Protein AF-A0A7G2IVU1-F1 (afdb_monomer_lite)

InterPro domains:
  IPR003807 Domain of unknown function DUF202 [PF02656] (12-69)
  IPR013785 Aldolase-type TIM barrel [G3DSA:3.20.20.70] (121-227)
  IPR023867 Anaerobic sulphatase maturase, radical SAM [PTHR43273] (135-222)

Secondary structure (DSSP, 8-state):
--SSHHHHHHH-GGG-HHHHHHHHHHHHHHHHHHHHHHHHHHTTT--HHHHHHHHHHHHHHHHHHHHHHHHHH----TTTT--HHHHHHHHHHHHHHHHHHHHHHHHHHHHHHHHHHHHHHHTTT-S-S----EEEEE-HHHHH-HHHHHHHHHHTT-SEEEEEE---B-TTSSBPTTSPPHHHHHHHHHHHHHHHHHH-TTTSEEHHHHHHHHHHTTGGGSS--S--S---GGGGG-TTGGG-SS---S-B-TTS-BTTHHHHHHHHHHHHHHHHHHHHHHHTT--THHHHHHH-

Foldseek 3Di:
DDQFPVVVQVPDPVNPPVVVVVVVVVVVVVVVVVVVVVCVVCVVVDPPLNVVLVVLVVVLVVLVVVLVVVVVPDRDDPPVVPDPVNVVSVVVNVVSVVVSVVSVCVVVVVVVVVVVVVVLVCVVVPPPPDQPAAEAEDWQVCLVVLPVVLVVVVVDQHAHYEYDFDFDADPVRHTDNRGDALQSLLSSLQVNCVCCLQPPQNNHHYPVVVLQLCVVLVNPPPDPPPPPDDPDPVLVPDPCCNSPVRDDPFCQDPVRDGRNSNSVVSNCVSCVVLSNVLSVCVVVVHRSCVSNVVVD

Structure (mmCIF, N/CA/C/O backbone):
data_AF-A0A7G2IVU1-F1
#
_entry.id   AF-A0A7G2IVU1-F1
#
loop_
_atom_site.group_PDB
_atom_site.id
_atom_site.type_symbol
_atom_site.label_atom_id
_atom_site.label_alt_id
_atom_site.label_comp_id
_atom_site.label_asym_id
_atom_site.label_entity_id
_atom_site.label_seq_id
_atom_site.pdbx_PDB_ins_code
_atom_site.Cartn_x
_atom_site.Cartn_y
_atom_site.Cartn_z
_atom_site.occupancy
_atom_site.B_iso_or_equiv
_atom_site.auth_seq_id
_atom_site.auth_comp_id
_atom_site.auth_asym_id
_atom_site.auth_atom_id
_atom_site.pdbx_PDB_model_num
ATOM 1 N N . MET A 1 1 ? 49.936 11.928 -62.416 1.00 51.31 1 MET A N 1
ATOM 2 C CA . MET A 1 1 ? 49.435 12.039 -61.022 1.00 51.31 1 MET A CA 1
ATOM 3 C C . MET A 1 1 ? 50.074 10.905 -60.228 1.00 51.31 1 MET A C 1
ATOM 5 O O . MET A 1 1 ? 50.256 9.864 -60.835 1.00 51.31 1 MET A O 1
ATOM 9 N N . PRO A 1 2 ? 50.476 11.071 -58.956 1.00 47.25 2 PRO A N 1
ATOM 10 C CA . PRO A 1 2 ? 51.164 10.005 -58.222 1.00 47.25 2 PRO A CA 1
ATOM 11 C C . PRO A 1 2 ? 50.246 8.787 -58.047 1.00 47.25 2 PRO A C 1
ATOM 13 O O . PRO A 1 2 ? 49.109 8.963 -57.602 1.00 47.25 2 PRO A O 1
ATOM 16 N N . ASP A 1 3 ? 50.744 7.586 -58.351 1.00 59.88 3 ASP A N 1
ATOM 17 C CA . ASP A 1 3 ? 49.916 6.373 -58.461 1.00 59.88 3 ASP A CA 1
ATOM 18 C C . ASP A 1 3 ? 49.422 5.809 -57.118 1.00 59.88 3 ASP A C 1
ATOM 20 O O . ASP A 1 3 ? 48.379 5.164 -57.084 1.00 59.88 3 ASP A O 1
ATOM 24 N N . SER A 1 4 ? 50.077 6.112 -55.984 1.00 60.19 4 SER A N 1
ATOM 25 C CA . SER A 1 4 ? 49.615 5.639 -54.664 1.00 60.19 4 SER A CA 1
ATOM 26 C C . SER A 1 4 ? 48.972 6.737 -53.807 1.00 60.19 4 SER A C 1
ATOM 28 O O . SER A 1 4 ? 49.418 7.897 -53.746 1.00 60.19 4 SER A O 1
ATOM 30 N N . ARG A 1 5 ? 47.955 6.351 -53.025 1.00 58.84 5 ARG A N 1
ATOM 31 C CA . ARG A 1 5 ? 47.306 7.227 -52.026 1.00 58.84 5 ARG A CA 1
ATOM 32 C C . ARG A 1 5 ? 48.255 7.706 -50.923 1.00 58.84 5 ARG A C 1
ATOM 34 O O . ARG A 1 5 ? 47.977 8.727 -50.292 1.00 58.84 5 ARG A O 1
ATOM 41 N N . LYS A 1 6 ? 49.343 6.979 -50.648 1.00 61.72 6 LYS A N 1
ATOM 42 C CA . LYS A 1 6 ? 50.343 7.367 -49.641 1.00 61.72 6 LYS A CA 1
ATOM 43 C C . LYS A 1 6 ? 51.195 8.530 -50.151 1.00 61.72 6 LYS A C 1
ATOM 45 O O . LYS A 1 6 ? 51.338 9.523 -49.448 1.00 61.72 6 LYS A O 1
ATOM 50 N N . SER A 1 7 ? 51.647 8.461 -51.403 1.00 60.62 7 SER A N 1
ATOM 51 C CA . SER A 1 7 ? 52.395 9.541 -52.065 1.00 60.62 7 SER A CA 1
ATOM 52 C C . SER A 1 7 ? 51.587 10.837 -52.188 1.00 60.62 7 SER A C 1
ATOM 54 O O . SER A 1 7 ? 52.125 11.911 -51.945 1.00 60.62 7 SER A O 1
ATOM 56 N N . ARG A 1 8 ? 50.278 10.752 -52.468 1.00 65.81 8 ARG A N 1
ATOM 57 C CA . ARG A 1 8 ? 49.392 11.932 -52.499 1.00 65.81 8 ARG A CA 1
ATOM 58 C C . ARG A 1 8 ? 49.221 12.606 -51.131 1.00 65.81 8 ARG A C 1
ATOM 60 O O . ARG A 1 8 ? 49.105 13.820 -51.086 1.00 65.81 8 ARG A O 1
ATOM 67 N N . ARG A 1 9 ? 49.216 11.835 -50.034 1.00 61.16 9 ARG A N 1
ATOM 68 C CA . ARG A 1 9 ? 49.119 12.363 -48.657 1.00 61.16 9 ARG A CA 1
ATOM 69 C C . ARG A 1 9 ? 50.416 13.004 -48.159 1.00 61.16 9 ARG A C 1
ATOM 71 O O . ARG A 1 9 ? 50.351 13.900 -47.336 1.00 61.16 9 ARG A O 1
ATOM 78 N N . ILE A 1 10 ? 51.570 12.551 -48.647 1.00 61.38 10 ILE A N 1
ATOM 79 C CA . ILE A 1 10 ? 52.881 13.126 -48.295 1.00 61.38 10 ILE A CA 1
ATOM 80 C C . ILE A 1 10 ? 53.127 14.449 -49.042 1.00 61.38 10 ILE A C 1
ATOM 82 O O . ILE A 1 10 ? 53.801 15.329 -48.521 1.00 61.38 10 ILE A O 1
ATOM 86 N N . ALA A 1 11 ? 52.574 14.598 -50.250 1.00 62.50 11 ALA A N 1
ATOM 87 C CA . ALA A 1 11 ? 52.782 15.774 -51.096 1.00 62.50 11 ALA A CA 1
ATOM 88 C C . ALA A 1 11 ? 51.908 16.994 -50.733 1.00 62.50 11 ALA A C 1
ATOM 90 O O . ALA A 1 11 ? 52.234 18.101 -51.156 1.00 62.50 11 ALA A O 1
ATOM 91 N N . ASP A 1 12 ? 50.815 16.814 -49.983 1.00 63.00 12 ASP A N 1
ATOM 92 C CA . ASP A 1 12 ? 49.906 17.897 -49.586 1.00 63.00 12 ASP A CA 1
ATOM 93 C C . ASP A 1 12 ? 50.158 18.313 -48.118 1.00 63.00 12 ASP A C 1
ATOM 95 O O . ASP A 1 12 ? 49.801 17.567 -47.198 1.00 63.00 12 ASP A O 1
ATOM 99 N N . PRO A 1 13 ? 50.763 19.490 -47.863 1.00 59.00 13 PRO A N 1
ATOM 100 C CA . PRO A 1 13 ? 51.122 19.931 -46.515 1.00 59.00 13 PRO A CA 1
ATOM 101 C C . PRO A 1 13 ? 49.909 20.186 -45.604 1.00 59.00 13 PRO A C 1
ATOM 103 O O . PRO A 1 13 ? 50.080 20.245 -44.386 1.00 59.00 13 PRO A O 1
ATOM 106 N N . GLY A 1 14 ? 48.690 20.296 -46.152 1.00 60.59 14 GLY A N 1
ATOM 107 C CA . GLY A 1 14 ? 47.452 20.406 -45.372 1.00 60.59 14 GLY A CA 1
ATOM 108 C C . GLY A 1 14 ? 46.953 19.076 -44.790 1.00 60.59 14 GLY A C 1
ATOM 109 O O . GLY A 1 14 ? 46.113 19.070 -43.891 1.00 60.59 14 GLY A O 1
ATOM 110 N N . LEU A 1 15 ? 47.482 17.941 -45.260 1.00 56.72 15 LEU A N 1
ATOM 111 C CA . LEU A 1 15 ? 47.055 16.585 -44.900 1.00 56.72 15 LEU A CA 1
ATOM 112 C C . LEU A 1 15 ? 48.158 15.814 -44.156 1.00 56.72 15 LEU A C 1
ATOM 114 O O . LEU A 1 15 ? 48.368 14.635 -44.421 1.00 56.72 15 LEU A O 1
ATOM 118 N N . GLN A 1 16 ? 48.851 16.447 -43.201 1.00 58.81 16 GLN A N 1
ATOM 119 C CA . GLN A 1 16 ? 49.894 15.793 -42.391 1.00 58.81 16 GLN A CA 1
ATOM 120 C C . GLN A 1 16 ? 49.312 14.644 -41.536 1.00 58.81 16 GLN A C 1
ATOM 122 O O . GLN A 1 16 ? 48.647 14.892 -40.517 1.00 58.81 16 GLN A O 1
ATOM 127 N N . PRO A 1 17 ? 49.554 13.368 -41.897 1.00 57.47 17 PRO A N 1
ATOM 128 C CA . PRO A 1 17 ? 48.943 12.235 -41.215 1.00 57.47 17 PRO A CA 1
ATOM 129 C C . PRO A 1 17 ? 49.515 12.047 -39.803 1.00 57.47 17 PRO A C 1
ATOM 131 O O . PRO A 1 17 ? 48.768 11.658 -38.908 1.00 57.47 17 PRO A O 1
ATOM 134 N N . GLU A 1 18 ? 50.787 12.395 -39.565 1.00 60.22 18 GLU A N 1
ATOM 135 C CA . GLU A 1 18 ? 51.408 12.273 -38.240 1.00 60.22 18 GLU A CA 1
ATOM 136 C C . GLU A 1 18 ? 50.763 13.160 -37.161 1.00 60.22 18 GLU A C 1
ATOM 138 O O . GLU A 1 18 ? 50.589 12.712 -36.025 1.00 60.22 18 GLU A O 1
ATOM 143 N N . ARG A 1 19 ? 50.351 14.394 -37.494 1.00 63.56 19 ARG A N 1
ATOM 144 C CA . ARG A 1 19 ? 49.717 15.332 -36.543 1.00 63.56 19 ARG A CA 1
ATOM 145 C C . ARG A 1 19 ? 48.353 14.819 -36.085 1.00 63.56 19 ARG A C 1
ATOM 147 O O . ARG A 1 19 ? 48.027 14.869 -34.900 1.00 63.56 19 ARG A O 1
ATOM 154 N N . THR A 1 20 ? 47.566 14.303 -37.028 1.00 65.06 20 THR A N 1
ATOM 155 C CA . THR A 1 20 ? 46.228 13.770 -36.749 1.00 65.06 20 THR A CA 1
ATOM 156 C C . THR A 1 20 ? 46.313 12.442 -36.005 1.00 65.06 20 THR A C 1
ATOM 158 O O . THR A 1 20 ? 45.628 12.276 -34.999 1.00 65.06 20 THR A O 1
ATOM 161 N N . SER A 1 21 ? 47.201 11.523 -36.398 1.00 68.50 21 SER A N 1
ATOM 162 C CA . SER A 1 21 ? 47.354 10.243 -35.698 1.00 68.50 21 SER A CA 1
ATOM 163 C C . SER A 1 21 ? 47.843 10.408 -34.259 1.00 68.50 21 SER A C 1
ATOM 165 O O . SER A 1 21 ? 47.360 9.701 -33.380 1.00 68.50 21 SER A O 1
ATOM 167 N N . LEU A 1 22 ? 48.743 11.363 -33.988 1.00 71.69 22 LEU A N 1
ATOM 168 C CA . LEU A 1 22 ? 49.176 11.689 -32.622 1.00 71.69 22 LEU A CA 1
ATOM 169 C C . LEU A 1 22 ? 48.042 12.290 -31.780 1.00 71.69 22 LEU A C 1
ATOM 171 O O . LEU A 1 22 ? 47.891 11.934 -30.610 1.00 71.69 22 LEU A O 1
ATOM 175 N N . ALA A 1 23 ? 47.210 13.155 -32.365 1.00 73.31 23 ALA A N 1
ATOM 176 C CA . ALA A 1 23 ? 46.043 13.714 -31.683 1.00 73.31 23 ALA A CA 1
ATOM 177 C C . ALA A 1 23 ? 44.995 12.634 -31.345 1.00 73.31 23 ALA A C 1
ATOM 179 O O . ALA A 1 23 ? 44.472 12.598 -30.225 1.00 73.31 23 ALA A O 1
ATOM 180 N N . TRP A 1 24 ? 44.736 11.708 -32.273 1.00 73.94 24 TRP A N 1
ATOM 181 C CA . TRP A 1 24 ? 43.867 10.549 -32.046 1.00 73.94 24 TRP A CA 1
ATOM 182 C C . TRP A 1 24 ? 44.461 9.555 -31.041 1.00 73.94 24 TRP A C 1
ATOM 184 O O . TRP A 1 24 ? 43.740 8.993 -30.224 1.00 73.94 24 TRP A O 1
ATOM 194 N N . PHE A 1 25 ? 45.782 9.378 -31.026 1.00 77.50 25 PHE A N 1
ATOM 195 C CA . PHE A 1 25 ? 46.450 8.540 -30.032 1.00 77.50 25 PHE A CA 1
ATOM 196 C C . PHE A 1 25 ? 46.324 9.124 -28.617 1.00 77.50 25 PHE A C 1
ATOM 198 O O . PHE A 1 25 ? 46.021 8.403 -27.668 1.00 77.50 25 PHE A O 1
ATOM 205 N N . ARG A 1 26 ? 46.465 10.448 -28.471 1.00 80.75 26 ARG A N 1
ATOM 206 C CA . ARG A 1 26 ? 46.274 11.134 -27.184 1.00 80.75 26 ARG A CA 1
ATOM 207 C C . ARG A 1 26 ? 44.843 11.002 -26.664 1.00 80.75 26 ARG A C 1
ATOM 209 O O . ARG A 1 26 ? 44.647 10.755 -25.478 1.00 80.75 26 ARG A O 1
ATOM 216 N N . THR A 1 27 ? 43.847 11.160 -27.534 1.00 82.12 27 THR A N 1
ATOM 217 C CA . THR A 1 27 ? 42.436 10.989 -27.145 1.00 82.12 27 THR A CA 1
ATOM 218 C C . THR A 1 27 ? 42.130 9.539 -26.785 1.00 82.12 27 THR A C 1
ATOM 220 O O . THR A 1 27 ? 41.488 9.306 -25.766 1.00 82.12 27 THR A O 1
ATOM 223 N N . LEU A 1 28 ? 42.666 8.566 -27.529 1.00 81.94 28 LEU A N 1
ATOM 224 C CA . LEU A 1 28 ? 42.551 7.144 -27.199 1.00 81.94 28 LEU A CA 1
ATOM 225 C C . LEU A 1 28 ? 43.102 6.833 -25.799 1.00 81.94 28 LEU A C 1
ATOM 227 O O . LEU A 1 28 ? 42.429 6.164 -25.018 1.00 81.94 28 LEU A O 1
ATOM 231 N N . LEU A 1 29 ? 44.291 7.343 -25.461 1.00 84.31 29 LEU A N 1
ATOM 232 C CA . LEU A 1 29 ? 44.876 7.174 -24.126 1.00 84.31 29 LEU A CA 1
ATOM 233 C C . LEU A 1 29 ? 44.024 7.837 -23.036 1.00 84.31 29 LEU A C 1
ATOM 235 O O . LEU A 1 29 ? 43.822 7.243 -21.979 1.00 84.31 29 LEU A O 1
ATOM 239 N N . GLY A 1 30 ? 43.484 9.031 -23.302 1.00 82.56 30 GLY A N 1
ATOM 240 C CA . GLY A 1 30 ? 42.584 9.727 -22.380 1.00 82.56 30 GLY A CA 1
ATOM 241 C C . GLY A 1 30 ? 41.305 8.935 -22.097 1.00 82.56 30 GLY A C 1
ATOM 242 O O . GLY A 1 30 ? 40.968 8.696 -20.938 1.00 82.56 30 GLY A O 1
ATOM 243 N N . TYR A 1 31 ? 40.628 8.454 -23.142 1.00 80.69 31 TYR A N 1
ATOM 244 C CA . TYR A 1 31 ? 39.442 7.606 -22.993 1.00 80.69 31 TYR A CA 1
ATOM 245 C C . TYR A 1 31 ? 39.767 6.263 -22.329 1.00 80.69 31 TYR A C 1
ATOM 247 O O . TYR A 1 31 ? 38.991 5.795 -21.499 1.00 80.69 31 TYR A O 1
ATOM 255 N N . GLY A 1 32 ? 40.922 5.664 -22.634 1.00 82.75 32 GLY A N 1
ATOM 256 C CA . GLY A 1 32 ? 41.390 4.437 -21.988 1.00 82.75 32 GLY A CA 1
ATOM 257 C C . GLY A 1 32 ? 41.621 4.608 -20.483 1.00 82.75 32 GLY A C 1
ATOM 258 O O . GLY A 1 32 ? 41.199 3.761 -19.697 1.00 82.75 32 GLY A O 1
ATOM 259 N N . ALA A 1 33 ? 42.218 5.727 -20.066 1.00 83.88 33 ALA A N 1
ATOM 260 C CA . ALA A 1 33 ? 42.424 6.047 -18.654 1.00 83.88 33 ALA A CA 1
ATOM 261 C C . ALA A 1 33 ? 41.096 6.283 -17.913 1.00 83.88 33 ALA A C 1
ATOM 263 O O . ALA A 1 33 ? 40.903 5.754 -16.819 1.00 83.88 33 ALA A O 1
ATOM 264 N N . LEU A 1 34 ? 40.157 7.015 -18.526 1.00 78.56 34 LEU A N 1
ATOM 265 C CA . LEU A 1 34 ? 38.811 7.216 -17.976 1.00 78.56 34 LEU A CA 1
ATOM 266 C C . LEU A 1 34 ? 38.049 5.893 -17.839 1.00 78.56 34 LEU A C 1
ATOM 268 O O . LEU A 1 34 ? 37.425 5.649 -16.808 1.00 78.56 34 LEU A O 1
ATOM 272 N N . MET A 1 35 ? 38.150 5.013 -18.839 1.00 76.81 35 MET A N 1
ATOM 273 C CA . MET A 1 35 ? 37.558 3.675 -18.798 1.00 76.81 35 MET A CA 1
ATOM 274 C C . MET A 1 35 ? 38.151 2.839 -17.656 1.00 76.81 35 MET A C 1
ATOM 276 O O . MET A 1 35 ? 37.406 2.234 -16.892 1.00 76.81 35 MET A O 1
ATOM 280 N N . ALA A 1 36 ? 39.477 2.838 -17.483 1.00 79.69 36 ALA A N 1
ATOM 281 C CA . ALA A 1 36 ? 40.142 2.128 -16.388 1.00 79.69 36 ALA A CA 1
ATOM 282 C C . ALA A 1 36 ? 39.738 2.665 -15.002 1.00 79.69 36 ALA A C 1
ATOM 284 O O . ALA A 1 36 ? 39.559 1.889 -14.061 1.00 79.69 36 ALA A O 1
ATOM 285 N N . LEU A 1 37 ? 39.545 3.981 -14.875 1.00 79.00 37 LEU A N 1
ATOM 286 C CA . LEU A 1 37 ? 39.069 4.602 -13.640 1.00 79.00 37 LEU A CA 1
ATOM 287 C C . LEU A 1 37 ? 37.613 4.209 -13.336 1.00 79.00 37 LEU A C 1
ATOM 289 O O . LEU A 1 37 ? 37.299 3.833 -12.207 1.00 79.00 37 LEU A O 1
ATOM 293 N N . ALA A 1 38 ? 36.746 4.234 -14.353 1.00 71.69 38 ALA A N 1
ATOM 294 C CA . ALA A 1 38 ? 35.354 3.801 -14.248 1.00 71.69 38 ALA A CA 1
ATOM 295 C C . ALA A 1 38 ? 35.248 2.312 -13.877 1.00 71.69 38 ALA A C 1
ATOM 297 O O . ALA A 1 38 ? 34.435 1.942 -13.030 1.00 71.69 38 ALA A O 1
ATOM 298 N N . LEU A 1 39 ? 36.119 1.474 -14.453 1.00 72.38 39 LEU A N 1
ATOM 299 C CA . LEU A 1 39 ? 36.250 0.056 -14.119 1.00 72.38 39 LEU A CA 1
ATOM 300 C C . LEU A 1 39 ? 36.641 -0.146 -12.658 1.00 72.38 39 LEU A C 1
ATOM 302 O O . LEU A 1 39 ? 36.010 -0.935 -11.966 1.00 72.38 39 LEU A O 1
ATOM 306 N N . LYS A 1 40 ? 37.645 0.591 -12.173 1.00 78.81 40 LYS A N 1
ATOM 307 C CA . LYS A 1 40 ? 38.110 0.511 -10.783 1.00 78.81 40 LYS A CA 1
ATOM 308 C C . LYS A 1 40 ? 37.032 0.937 -9.782 1.00 78.81 40 LYS A C 1
ATOM 310 O O . LYS A 1 40 ? 36.912 0.317 -8.731 1.00 78.81 40 LYS A O 1
ATOM 315 N N . HIS A 1 41 ? 36.274 1.991 -10.084 1.00 71.44 41 HIS A N 1
ATOM 316 C CA . HIS A 1 41 ? 35.280 2.538 -9.157 1.00 71.44 41 HIS A CA 1
ATOM 317 C C . HIS A 1 41 ? 34.014 1.674 -9.072 1.00 71.44 41 HIS A C 1
ATOM 319 O O . HIS A 1 41 ? 33.483 1.463 -7.986 1.00 71.44 41 HIS A O 1
ATOM 325 N N . ASN A 1 42 ? 33.573 1.117 -10.202 1.00 64.31 42 ASN A N 1
ATOM 326 C CA . ASN A 1 42 ? 32.308 0.385 -10.284 1.00 64.31 42 ASN A CA 1
ATOM 327 C C . ASN A 1 42 ? 32.457 -1.143 -10.240 1.00 64.31 42 ASN A C 1
ATOM 329 O O . ASN A 1 42 ? 31.451 -1.843 -10.329 1.00 64.31 42 ASN A O 1
ATOM 333 N N . TRP A 1 43 ? 33.667 -1.690 -10.062 1.00 64.19 43 TRP A N 1
ATOM 334 C CA . TRP A 1 43 ? 33.898 -3.145 -10.063 1.00 64.19 43 TRP A CA 1
ATOM 335 C C . TRP A 1 43 ? 33.063 -3.899 -9.018 1.00 64.19 43 TRP A C 1
ATOM 337 O O . TRP A 1 43 ? 32.628 -5.020 -9.263 1.00 64.19 43 TRP A O 1
ATOM 347 N N . HIS A 1 44 ? 32.802 -3.277 -7.865 1.00 61.41 44 HIS A N 1
ATOM 348 C CA . HIS A 1 44 ? 32.033 -3.892 -6.779 1.00 61.41 44 HIS A CA 1
ATOM 349 C C . HIS A 1 44 ? 30.511 -3.882 -7.007 1.00 61.41 44 HIS A C 1
ATOM 351 O O . HIS A 1 44 ? 29.805 -4.664 -6.378 1.00 61.41 44 HIS A O 1
ATOM 357 N N . GLN A 1 45 ? 30.003 -3.036 -7.911 1.00 55.66 45 GLN A N 1
ATOM 358 C CA . GLN A 1 45 ? 28.577 -2.953 -8.270 1.00 55.66 45 GLN A CA 1
ATOM 359 C C . GLN A 1 45 ? 28.281 -3.522 -9.669 1.00 55.66 45 GLN A C 1
ATOM 361 O O . GLN A 1 45 ? 27.124 -3.707 -10.049 1.00 55.66 45 GLN A O 1
ATOM 366 N N . ALA A 1 46 ? 29.323 -3.814 -10.446 1.00 57.47 46 ALA A N 1
ATOM 367 C CA . ALA A 1 46 ? 29.222 -4.305 -11.807 1.00 57.47 46 ALA A CA 1
ATOM 368 C C . ALA A 1 46 ? 28.812 -5.786 -11.841 1.00 57.47 46 ALA A C 1
ATOM 370 O O . ALA A 1 46 ? 29.637 -6.692 -11.736 1.00 57.47 46 ALA A O 1
ATOM 371 N N . GLY A 1 47 ? 27.516 -6.042 -12.020 1.00 65.50 47 GLY A N 1
ATOM 372 C CA . GLY A 1 47 ? 27.005 -7.385 -12.300 1.00 65.50 47 GLY A CA 1
ATOM 373 C C . GLY A 1 47 ? 27.541 -7.977 -13.617 1.00 65.50 47 GLY A C 1
ATOM 374 O O . GLY A 1 47 ? 28.175 -7.298 -14.425 1.00 65.50 47 GLY A O 1
ATOM 375 N N . PHE A 1 48 ? 27.219 -9.249 -13.873 1.00 70.56 48 PHE A N 1
ATOM 376 C CA . PHE A 1 48 ? 27.645 -10.025 -15.055 1.00 70.56 48 PHE A CA 1
ATOM 377 C C . PHE A 1 48 ? 27.491 -9.288 -16.405 1.00 70.56 48 PHE A C 1
ATOM 379 O O . PHE A 1 48 ? 28.324 -9.424 -17.297 1.00 70.56 48 PHE A O 1
ATOM 386 N N . LEU A 1 49 ? 26.458 -8.454 -16.545 1.00 65.12 49 LEU A N 1
ATOM 387 C CA . LEU A 1 49 ? 26.152 -7.710 -17.774 1.00 65.12 49 LEU A CA 1
ATOM 388 C C . LEU A 1 49 ? 27.228 -6.686 -18.169 1.00 65.12 49 LEU A C 1
ATOM 390 O O . LEU A 1 49 ? 27.455 -6.451 -19.355 1.00 65.12 49 LEU A O 1
ATOM 394 N N . PHE A 1 50 ? 27.917 -6.098 -17.193 1.00 68.75 50 PHE A N 1
ATOM 395 C CA . PHE A 1 50 ? 28.980 -5.129 -17.449 1.00 68.75 50 PHE A CA 1
ATOM 396 C C . PHE A 1 50 ? 30.193 -5.788 -18.120 1.00 68.75 50 PHE A C 1
ATOM 398 O O . PHE A 1 50 ? 30.733 -5.275 -19.100 1.00 68.75 50 PHE A O 1
ATOM 405 N N . TRP A 1 51 ? 30.550 -6.985 -17.655 1.00 71.25 51 TRP A N 1
ATOM 406 C CA . TRP A 1 51 ? 31.612 -7.803 -18.235 1.00 71.25 51 TRP A CA 1
ATOM 407 C C . TRP A 1 51 ? 31.314 -8.224 -19.670 1.00 71.25 51 TRP A C 1
ATOM 409 O O . TRP A 1 51 ? 32.190 -8.144 -20.532 1.00 71.25 51 TRP A O 1
ATOM 419 N N . VAL A 1 52 ? 30.063 -8.596 -19.947 1.00 74.50 52 VAL A N 1
ATOM 420 C CA . VAL A 1 52 ? 29.614 -8.919 -21.307 1.00 74.50 52 VAL A CA 1
ATOM 421 C C . VAL A 1 52 ? 29.791 -7.715 -22.243 1.00 74.50 52 VAL A C 1
ATOM 423 O O . VAL A 1 52 ? 30.310 -7.877 -23.346 1.00 74.50 52 VAL A O 1
ATOM 426 N N . SER A 1 53 ? 29.448 -6.500 -21.801 1.00 70.31 53 SER A N 1
ATOM 427 C CA . SER A 1 53 ? 29.602 -5.275 -22.606 1.00 70.31 53 SER A CA 1
ATOM 428 C C . SER A 1 53 ? 31.064 -4.980 -22.979 1.00 70.31 53 SER A C 1
ATOM 430 O O . SER A 1 53 ? 31.365 -4.692 -24.139 1.00 70.31 53 SER A O 1
ATOM 432 N N . ILE A 1 54 ? 31.999 -5.140 -22.035 1.00 75.31 54 ILE A N 1
ATOM 433 C CA . ILE A 1 54 ? 33.439 -4.946 -22.289 1.00 75.31 54 ILE A CA 1
ATOM 434 C C . ILE A 1 54 ? 33.957 -5.934 -23.335 1.00 75.31 54 ILE A C 1
ATOM 436 O O . ILE A 1 54 ? 34.681 -5.542 -24.252 1.00 75.31 54 ILE A O 1
ATOM 440 N N . VAL A 1 55 ? 33.575 -7.209 -23.222 1.00 77.69 55 VAL A N 1
ATOM 441 C CA . VAL A 1 55 ? 33.992 -8.255 -24.168 1.00 77.69 55 VAL A CA 1
ATOM 442 C C . VAL A 1 55 ? 33.473 -7.956 -25.576 1.00 77.69 55 VAL A C 1
ATOM 444 O O . VAL A 1 55 ? 34.216 -8.093 -26.551 1.00 77.69 55 VAL A O 1
ATOM 447 N N . VAL A 1 56 ? 32.228 -7.487 -25.696 1.00 74.19 56 VAL A N 1
ATOM 448 C CA . VAL A 1 56 ? 31.640 -7.110 -26.990 1.00 74.19 56 VAL A CA 1
ATOM 449 C C . VAL A 1 56 ? 32.359 -5.901 -27.596 1.00 74.19 56 VAL A C 1
ATOM 451 O O . VAL A 1 56 ? 32.736 -5.946 -28.768 1.00 74.19 56 VAL A O 1
ATOM 454 N N . LEU A 1 57 ? 32.624 -4.851 -26.812 1.00 73.44 57 LEU A N 1
ATOM 455 C CA . LEU A 1 57 ? 33.365 -3.671 -27.277 1.00 73.44 57 LEU A CA 1
ATOM 456 C C . LEU A 1 57 ? 34.788 -4.022 -27.731 1.00 73.44 57 LEU A C 1
ATOM 458 O O . LEU A 1 57 ? 35.245 -3.526 -28.764 1.00 73.44 57 LEU A O 1
ATOM 462 N N . ALA A 1 58 ? 35.470 -4.917 -27.012 1.00 78.50 58 ALA A N 1
ATOM 463 C CA . ALA A 1 58 ? 36.785 -5.414 -27.401 1.00 78.50 58 ALA A CA 1
ATOM 464 C C . ALA A 1 58 ? 36.733 -6.177 -28.738 1.00 78.50 58 ALA A C 1
ATOM 466 O O . ALA A 1 58 ? 37.562 -5.929 -29.617 1.00 78.50 58 ALA A O 1
ATOM 467 N N . MET A 1 59 ? 35.732 -7.045 -28.938 1.00 77.50 59 MET A N 1
ATOM 468 C CA . MET A 1 59 ? 35.530 -7.743 -30.213 1.00 77.50 59 MET A CA 1
ATOM 469 C C . MET A 1 59 ? 35.298 -6.769 -31.375 1.00 77.50 59 MET A C 1
ATOM 471 O O . MET A 1 59 ? 35.959 -6.884 -32.408 1.00 77.50 59 MET A O 1
ATOM 475 N N . VAL A 1 60 ? 34.413 -5.782 -31.201 1.00 73.62 60 VAL A N 1
ATOM 476 C CA . VAL A 1 60 ? 34.139 -4.753 -32.220 1.00 73.62 60 VAL A CA 1
ATOM 477 C C . VAL A 1 60 ? 35.407 -3.960 -32.545 1.00 73.62 60 VAL A C 1
ATOM 479 O O . VAL A 1 60 ? 35.729 -3.769 -33.719 1.00 73.62 60 VAL A O 1
ATOM 482 N N . GLY A 1 61 ? 36.173 -3.559 -31.527 1.00 76.25 61 GLY A N 1
ATOM 483 C CA . GLY A 1 61 ? 37.445 -2.858 -31.702 1.00 76.25 61 GLY A CA 1
ATOM 484 C C . GLY A 1 61 ? 38.461 -3.661 -32.518 1.00 76.25 61 GLY A C 1
ATOM 485 O O . GLY A 1 61 ? 39.085 -3.117 -33.431 1.00 76.25 61 GLY A O 1
ATOM 486 N N . ILE A 1 62 ? 38.583 -4.968 -32.262 1.00 77.38 62 ILE A N 1
ATOM 487 C CA . ILE A 1 62 ? 39.470 -5.865 -33.019 1.00 77.38 62 ILE A CA 1
ATOM 488 C C . ILE A 1 62 ? 39.028 -5.968 -34.484 1.00 77.38 62 ILE A C 1
ATOM 490 O O . ILE A 1 62 ? 39.872 -5.906 -35.381 1.00 77.38 62 ILE A O 1
ATOM 494 N N . VAL A 1 63 ? 37.724 -6.098 -34.748 1.00 73.94 63 VAL A N 1
ATOM 495 C CA . VAL A 1 63 ? 37.185 -6.162 -36.117 1.00 73.94 63 VAL A CA 1
ATOM 496 C C . VAL A 1 63 ? 37.459 -4.858 -36.870 1.00 73.94 63 VAL A C 1
ATOM 498 O O . VAL A 1 63 ? 37.984 -4.891 -37.984 1.00 73.94 63 VAL A O 1
ATOM 501 N N . LEU A 1 64 ? 37.191 -3.705 -36.249 1.00 72.75 64 LEU A N 1
ATOM 502 C CA . LEU A 1 64 ? 37.462 -2.394 -36.845 1.00 72.75 64 LEU A CA 1
ATOM 503 C C . LEU A 1 64 ? 38.956 -2.165 -37.091 1.00 72.75 64 LEU A C 1
ATOM 505 O O . LEU A 1 64 ? 39.334 -1.631 -38.137 1.00 72.75 64 LEU A O 1
ATOM 509 N N . TRP A 1 65 ? 39.820 -2.600 -36.172 1.00 76.19 65 TRP A N 1
ATOM 510 C CA . TRP A 1 65 ? 41.268 -2.530 -36.349 1.00 76.19 65 TRP A CA 1
ATOM 511 C C . TRP A 1 65 ? 41.741 -3.405 -37.513 1.00 76.19 65 TRP A C 1
ATOM 513 O O . TRP A 1 65 ? 42.518 -2.937 -38.347 1.00 76.19 65 TRP A O 1
ATOM 523 N N . ARG A 1 66 ? 41.235 -4.643 -37.631 1.00 73.69 66 ARG A N 1
ATOM 524 C CA . ARG A 1 66 ? 41.545 -5.534 -38.764 1.00 73.69 66 ARG A CA 1
ATOM 525 C C . ARG A 1 66 ? 41.089 -4.941 -40.090 1.00 73.69 66 ARG A C 1
ATOM 527 O O . ARG A 1 66 ? 41.881 -4.922 -41.029 1.00 73.69 66 ARG A O 1
ATOM 534 N N . TYR A 1 67 ? 39.874 -4.399 -40.150 1.00 68.94 67 TYR A N 1
ATOM 535 C CA . TYR A 1 67 ? 39.358 -3.732 -41.344 1.00 68.94 67 TYR A CA 1
ATOM 536 C C . TYR A 1 67 ? 40.212 -2.516 -41.726 1.00 68.94 67 TYR A C 1
ATOM 538 O O . TYR A 1 67 ? 40.635 -2.381 -42.872 1.00 68.94 67 TYR A O 1
ATOM 546 N N . THR A 1 68 ? 40.543 -1.661 -40.755 1.00 67.44 68 THR A N 1
ATOM 547 C CA . THR A 1 68 ? 41.363 -0.461 -40.986 1.00 67.44 68 THR A CA 1
ATOM 548 C C . THR A 1 68 ? 42.776 -0.827 -41.438 1.00 67.44 68 THR A C 1
ATOM 550 O O . THR A 1 68 ? 43.303 -0.218 -42.369 1.00 67.44 68 THR A O 1
ATOM 553 N N . ARG A 1 69 ? 43.382 -1.853 -40.828 1.00 67.81 69 ARG A N 1
ATOM 554 C CA . ARG A 1 69 ? 44.696 -2.379 -41.214 1.00 67.81 69 ARG A CA 1
ATOM 555 C C . ARG A 1 69 ? 44.676 -2.973 -42.620 1.00 67.81 69 ARG A C 1
ATOM 557 O O . ARG A 1 69 ? 45.577 -2.674 -43.394 1.00 67.81 69 ARG A O 1
ATOM 564 N N . SER A 1 70 ? 43.648 -3.754 -42.953 1.00 66.12 70 SER A N 1
ATOM 565 C CA . SER A 1 70 ? 43.445 -4.313 -44.296 1.00 66.12 70 SER A CA 1
ATOM 566 C C . SER A 1 70 ? 43.321 -3.196 -45.338 1.00 66.12 70 SER A C 1
ATOM 568 O O . SER A 1 70 ? 44.033 -3.177 -46.338 1.00 66.12 70 SER A O 1
ATOM 570 N N . ARG A 1 71 ? 42.525 -2.163 -45.034 1.00 64.06 71 ARG A N 1
ATOM 571 C CA . ARG A 1 71 ? 42.329 -0.999 -45.906 1.00 64.06 71 ARG A CA 1
ATOM 572 C C . ARG A 1 71 ? 43.594 -0.160 -46.115 1.00 64.06 71 ARG A C 1
ATOM 574 O O . ARG A 1 71 ? 43.744 0.456 -47.163 1.00 64.06 71 ARG A O 1
ATOM 581 N N . ASN A 1 72 ? 44.490 -0.095 -45.130 1.00 58.16 72 ASN A N 1
ATOM 582 C CA . ASN A 1 72 ? 45.757 0.635 -45.260 1.00 58.16 72 ASN A CA 1
ATOM 583 C C . ASN A 1 72 ? 46.801 -0.117 -46.108 1.00 58.16 72 ASN A C 1
ATOM 585 O O . ASN A 1 72 ? 47.802 0.488 -46.485 1.00 58.16 72 ASN A O 1
ATOM 589 N N . LEU A 1 73 ? 46.581 -1.408 -46.388 1.00 60.75 73 LEU A N 1
ATOM 590 C CA . LEU A 1 73 ? 47.470 -2.266 -47.179 1.00 60.75 73 LEU A CA 1
ATOM 591 C C . LEU A 1 73 ? 46.994 -2.471 -48.633 1.00 60.75 73 LEU A C 1
ATOM 593 O O . LEU A 1 73 ? 47.774 -2.968 -49.438 1.00 60.75 73 LEU A O 1
ATOM 597 N N . MET A 1 74 ? 45.760 -2.084 -48.984 1.00 49.50 74 MET A N 1
ATOM 598 C CA . MET A 1 74 ? 45.202 -2.206 -50.342 1.00 49.50 74 MET A CA 1
ATOM 599 C C . MET A 1 74 ? 45.389 -0.918 -51.158 1.00 49.50 74 MET A C 1
ATOM 601 O O . MET A 1 74 ? 44.859 0.137 -50.797 1.00 49.50 74 MET A O 1
ATOM 605 N N . ASP A 1 75 ? 46.124 -1.015 -52.271 1.00 55.94 75 ASP A N 1
ATOM 606 C CA . ASP A 1 75 ? 46.196 0.033 -53.295 1.00 55.94 75 ASP A CA 1
ATOM 607 C C . ASP A 1 75 ? 45.018 -0.115 -54.268 1.00 55.94 75 ASP A C 1
ATOM 609 O O . ASP A 1 75 ? 44.621 -1.222 -54.637 1.00 55.94 75 ASP A O 1
ATOM 613 N N . VAL A 1 76 ? 44.402 1.009 -54.630 1.00 54.94 76 VAL A N 1
ATOM 614 C CA . VAL A 1 76 ? 43.053 1.025 -55.216 1.00 54.94 76 VAL A CA 1
ATOM 615 C C . VAL A 1 76 ? 43.121 0.745 -56.703 1.00 54.94 76 VAL A C 1
ATOM 617 O O . VAL A 1 76 ? 43.220 1.655 -57.521 1.00 54.94 76 VAL A O 1
ATOM 620 N N . THR A 1 77 ? 43.044 -0.535 -57.042 1.00 52.31 77 THR A N 1
ATOM 621 C CA . THR A 1 77 ? 42.749 -0.989 -58.398 1.00 52.31 77 THR A CA 1
ATOM 622 C C . THR A 1 77 ? 41.232 -1.047 -58.591 1.00 52.31 77 THR A C 1
ATOM 624 O O . THR A 1 77 ? 40.468 -1.347 -57.676 1.00 52.31 77 THR A O 1
ATOM 627 N N . HIS A 1 78 ? 40.775 -0.669 -59.784 1.00 48.94 78 HIS A N 1
ATOM 628 C CA . HIS A 1 78 ? 39.391 -0.293 -60.117 1.00 48.94 78 HIS A CA 1
ATOM 629 C C . HIS A 1 78 ? 38.333 -1.424 -60.008 1.00 48.94 78 HIS A C 1
ATOM 631 O O . HIS A 1 78 ? 37.185 -1.226 -60.401 1.00 48.94 78 HIS A O 1
ATOM 637 N N . SER A 1 79 ? 38.687 -2.594 -59.465 1.00 49.56 79 SER A N 1
ATOM 638 C CA . SER A 1 79 ? 37.840 -3.790 -59.304 1.00 49.56 79 SER A CA 1
ATOM 639 C C . SER A 1 79 ? 37.363 -4.045 -57.862 1.00 49.56 79 SER A C 1
ATOM 641 O O . SER A 1 79 ? 36.745 -5.070 -57.578 1.00 49.56 79 SER A O 1
ATOM 643 N N . ASP A 1 80 ? 37.607 -3.109 -56.943 1.00 52.56 80 ASP A N 1
ATOM 644 C CA . ASP A 1 80 ? 37.477 -3.299 -55.486 1.00 52.56 80 ASP A CA 1
ATOM 645 C C . ASP A 1 80 ? 36.034 -3.376 -54.935 1.00 52.56 80 ASP A C 1
ATOM 647 O O . ASP A 1 80 ? 35.803 -3.514 -53.732 1.00 52.56 80 ASP A O 1
ATOM 651 N N . PHE A 1 81 ? 35.027 -3.285 -55.807 1.00 52.44 81 PHE A N 1
ATOM 652 C CA . PHE A 1 81 ? 33.613 -3.367 -55.424 1.00 52.44 81 PHE A CA 1
ATOM 653 C C . PHE A 1 81 ? 33.059 -4.806 -55.421 1.00 52.44 81 PHE A C 1
ATOM 655 O O . PHE A 1 81 ? 31.926 -5.007 -54.992 1.00 52.44 81 PHE A O 1
ATOM 662 N N . SER A 1 82 ? 33.852 -5.804 -55.846 1.00 52.91 82 SER A N 1
ATOM 663 C CA . SER A 1 82 ? 33.432 -7.211 -56.008 1.00 52.91 82 SER A CA 1
ATOM 664 C C . SER A 1 82 ? 34.190 -8.220 -55.120 1.00 52.91 82 SER A C 1
ATOM 666 O O . SER A 1 82 ? 34.049 -9.432 -55.292 1.00 52.91 82 SER A O 1
ATOM 668 N N . GLU A 1 83 ? 34.999 -7.775 -54.158 1.00 62.22 83 GLU A N 1
ATOM 669 C CA . GLU A 1 83 ? 35.701 -8.688 -53.249 1.00 62.22 83 GLU A CA 1
ATOM 670 C C . GLU A 1 83 ? 34.775 -9.142 -52.104 1.00 62.22 83 GLU A C 1
ATOM 672 O O . GLU A 1 83 ? 34.461 -8.387 -51.179 1.00 62.22 83 GLU A O 1
ATOM 677 N N . SER A 1 84 ? 34.366 -10.417 -52.132 1.00 60.59 84 SER A N 1
ATOM 678 C CA . SER A 1 84 ? 33.537 -11.080 -51.104 1.00 60.59 84 SER A CA 1
ATOM 679 C C . SER A 1 84 ? 34.046 -10.863 -49.665 1.00 60.59 84 SER A C 1
ATOM 681 O O . SER A 1 84 ? 33.258 -10.805 -48.718 1.00 60.59 84 SER A O 1
ATOM 683 N N . ARG A 1 85 ? 35.358 -10.657 -49.485 1.00 63.06 85 ARG A N 1
ATOM 684 C CA . ARG A 1 85 ? 35.977 -10.381 -48.178 1.00 63.06 85 ARG A CA 1
ATOM 685 C C . ARG A 1 85 ? 35.562 -9.027 -47.602 1.00 63.06 85 ARG A C 1
ATOM 687 O O . ARG A 1 85 ? 35.215 -8.965 -46.428 1.00 63.06 85 ARG A O 1
ATOM 694 N N . ALA A 1 86 ? 35.522 -7.972 -48.414 1.00 65.69 86 ALA A N 1
ATOM 695 C CA . ALA A 1 86 ? 35.139 -6.637 -47.953 1.00 65.69 86 ALA A CA 1
ATOM 696 C C . ALA A 1 86 ? 33.646 -6.556 -47.592 1.00 65.69 86 ALA A C 1
ATOM 698 O O . ALA A 1 86 ? 33.265 -5.840 -46.664 1.00 65.69 86 ALA A O 1
ATOM 699 N N . VAL A 1 87 ? 32.795 -7.306 -48.301 1.00 67.75 87 VAL A N 1
ATOM 700 C CA . VAL A 1 87 ? 31.363 -7.433 -47.979 1.00 67.75 87 VAL A CA 1
ATOM 701 C C . VAL A 1 87 ? 31.171 -8.224 -46.684 1.00 67.75 87 VAL A C 1
ATOM 703 O O . VAL A 1 87 ? 30.410 -7.795 -45.816 1.00 67.75 87 VAL A O 1
ATOM 706 N N . ARG A 1 88 ? 31.915 -9.324 -46.505 1.00 70.81 88 ARG A N 1
ATOM 707 C CA . ARG A 1 88 ? 31.891 -10.132 -45.278 1.00 70.81 88 ARG A CA 1
ATOM 708 C C . ARG A 1 88 ? 32.317 -9.329 -44.050 1.00 70.81 88 ARG A C 1
ATOM 710 O O . ARG A 1 88 ? 31.660 -9.418 -43.018 1.00 70.81 88 ARG A O 1
ATOM 717 N N . ASP A 1 89 ? 33.353 -8.504 -44.163 1.00 67.44 89 ASP A N 1
ATOM 718 C CA . ASP A 1 89 ? 33.818 -7.679 -43.044 1.00 67.44 89 ASP A CA 1
ATOM 719 C C . ASP A 1 89 ? 32.774 -6.622 -42.644 1.00 67.44 89 ASP A C 1
ATOM 721 O O . ASP A 1 89 ? 32.491 -6.444 -41.459 1.00 67.44 89 ASP A O 1
ATOM 725 N N . LYS A 1 90 ? 32.122 -5.974 -43.619 1.00 71.19 90 LYS A N 1
ATOM 726 C CA . LYS A 1 90 ? 31.017 -5.029 -43.361 1.00 71.19 90 LYS A CA 1
ATOM 727 C C . LYS A 1 90 ? 29.809 -5.716 -42.719 1.00 71.19 90 LYS A C 1
ATOM 729 O O . LYS A 1 90 ? 29.213 -5.160 -41.797 1.00 71.19 90 LYS A O 1
ATOM 734 N N . PHE A 1 91 ? 29.478 -6.927 -43.167 1.00 75.44 91 PHE A N 1
ATOM 735 C CA . PHE A 1 91 ? 28.401 -7.731 -42.590 1.00 75.44 91 PHE A CA 1
ATOM 736 C C . PHE A 1 91 ? 28.693 -8.111 -41.131 1.00 75.44 91 PHE A C 1
ATOM 738 O O . PHE A 1 91 ? 27.831 -7.940 -40.274 1.00 75.44 91 PHE A O 1
ATOM 745 N N . MET A 1 92 ? 29.924 -8.530 -40.816 1.00 73.25 92 MET A N 1
ATOM 746 C CA . MET A 1 92 ? 30.329 -8.860 -39.443 1.00 73.25 92 MET A CA 1
ATOM 747 C C . MET A 1 92 ? 30.290 -7.645 -38.508 1.00 73.25 92 MET A C 1
ATOM 749 O O . MET A 1 92 ? 29.886 -7.778 -37.355 1.00 73.25 92 MET A O 1
ATOM 753 N N . ILE A 1 93 ? 30.654 -6.454 -38.999 1.00 73.94 93 ILE A N 1
ATOM 754 C CA . ILE A 1 93 ? 30.513 -5.206 -38.233 1.00 73.94 93 ILE A CA 1
ATOM 755 C C . ILE A 1 93 ? 29.034 -4.923 -37.953 1.00 73.94 93 ILE A C 1
ATOM 757 O O . ILE A 1 93 ? 28.668 -4.661 -36.809 1.00 73.94 93 ILE A O 1
ATOM 761 N N . SER A 1 94 ? 28.175 -5.014 -38.972 1.00 76.62 94 SER A N 1
ATOM 762 C CA . SER A 1 94 ? 26.733 -4.791 -38.817 1.00 76.62 94 SER A CA 1
ATOM 763 C C . SER A 1 94 ? 26.099 -5.780 -37.833 1.00 76.62 94 SER A C 1
ATOM 765 O O . SER A 1 94 ? 25.327 -5.366 -36.970 1.00 76.62 94 SER A O 1
ATOM 767 N N . LEU A 1 95 ? 26.483 -7.058 -37.893 1.00 79.00 95 LEU A N 1
ATOM 768 C CA . LEU A 1 95 ? 26.001 -8.099 -36.986 1.00 79.00 95 LEU A CA 1
ATOM 769 C C . LEU A 1 95 ? 26.450 -7.860 -35.535 1.00 79.00 95 LEU A C 1
ATOM 771 O O . LEU A 1 95 ? 25.667 -8.049 -34.602 1.00 79.00 95 LEU A O 1
ATOM 775 N N . ALA A 1 96 ? 27.692 -7.411 -35.334 1.00 76.44 96 ALA A N 1
ATOM 776 C CA . ALA A 1 96 ? 28.211 -7.088 -34.007 1.00 76.44 96 ALA A CA 1
ATOM 777 C C . ALA A 1 96 ? 27.509 -5.861 -33.398 1.00 76.44 96 ALA A C 1
ATOM 779 O O . ALA A 1 96 ? 27.142 -5.881 -32.223 1.00 76.44 96 ALA A O 1
ATOM 780 N N . VAL A 1 97 ? 27.255 -4.825 -34.206 1.00 80.19 97 VAL A N 1
ATOM 781 C CA . VAL A 1 97 ? 26.488 -3.640 -33.789 1.00 80.19 97 VAL A CA 1
ATOM 782 C C . VAL A 1 97 ? 25.041 -4.014 -33.456 1.00 80.19 97 VAL A C 1
ATOM 784 O O . VAL A 1 97 ? 24.531 -3.586 -32.423 1.00 80.19 97 VAL A O 1
ATOM 787 N N . LEU A 1 98 ? 24.396 -4.858 -34.269 1.00 80.81 98 LEU A N 1
ATOM 788 C CA . LEU A 1 98 ? 23.039 -5.347 -34.009 1.00 80.81 98 LEU A CA 1
ATOM 789 C C . LEU A 1 98 ? 22.964 -6.135 -32.693 1.00 80.81 98 LEU A C 1
ATOM 791 O O . LEU A 1 98 ? 22.072 -5.905 -31.882 1.00 80.81 98 LEU A O 1
ATOM 795 N N . SER A 1 99 ? 23.931 -7.020 -32.447 1.00 74.88 99 SER A N 1
ATOM 796 C CA . SER A 1 99 ? 23.997 -7.817 -31.214 1.00 74.88 99 SER A CA 1
ATOM 797 C C . SER A 1 99 ? 24.188 -6.940 -29.971 1.00 74.88 99 SER A C 1
ATOM 799 O O . SER A 1 99 ? 23.556 -7.178 -28.942 1.00 74.88 99 SER A O 1
ATOM 801 N N . LEU A 1 100 ? 25.012 -5.890 -30.071 1.00 74.88 100 LEU A N 1
ATOM 802 C CA . LEU A 1 100 ? 25.193 -4.904 -29.003 1.00 74.88 100 LEU A CA 1
ATOM 803 C C . LEU A 1 100 ? 23.912 -4.094 -28.752 1.00 74.88 100 LEU A C 1
ATOM 805 O O . LEU A 1 100 ? 23.536 -3.893 -27.598 1.00 74.88 100 LEU A O 1
ATOM 809 N N . ALA A 1 101 ? 23.222 -3.670 -29.814 1.00 80.44 101 ALA A N 1
ATOM 810 C CA . ALA A 1 101 ? 21.957 -2.947 -29.712 1.00 80.44 101 ALA A CA 1
ATOM 811 C C . ALA A 1 101 ? 20.861 -3.799 -29.051 1.00 80.44 101 ALA A C 1
ATOM 813 O O . ALA A 1 101 ? 20.123 -3.294 -28.209 1.00 80.44 101 ALA A O 1
ATOM 814 N N . ILE A 1 102 ? 20.792 -5.097 -29.369 1.00 77.81 102 ILE A N 1
ATOM 815 C CA . ILE A 1 102 ? 19.854 -6.037 -28.738 1.00 77.81 102 ILE A CA 1
ATOM 816 C C . ILE A 1 102 ? 20.187 -6.228 -27.256 1.00 77.81 102 ILE A C 1
ATOM 818 O O . ILE A 1 102 ? 19.284 -6.175 -26.426 1.00 77.81 102 ILE A O 1
ATOM 822 N N . LEU A 1 103 ? 21.464 -6.406 -26.899 1.00 72.44 103 LEU A N 1
ATOM 823 C CA . LEU A 1 103 ? 21.882 -6.499 -25.496 1.00 72.44 103 LEU A CA 1
ATOM 824 C C . LEU A 1 103 ? 21.494 -5.242 -24.715 1.00 72.44 103 LEU A C 1
ATOM 826 O O . LEU A 1 103 ? 20.870 -5.358 -23.665 1.00 72.44 103 LEU A O 1
ATOM 830 N N . PHE A 1 104 ? 21.789 -4.058 -25.258 1.00 76.56 104 PHE A N 1
ATOM 831 C CA . PHE A 1 104 ? 21.401 -2.779 -24.666 1.00 76.56 104 PHE A CA 1
ATOM 832 C C . PHE A 1 104 ? 19.879 -2.664 -24.514 1.00 76.56 104 PHE A C 1
ATOM 834 O O . PHE A 1 104 ? 19.387 -2.308 -23.444 1.00 76.56 104 PHE A O 1
ATOM 841 N N . ALA A 1 105 ? 19.118 -3.019 -25.552 1.00 75.44 105 ALA A N 1
ATOM 842 C CA . ALA A 1 105 ? 17.664 -3.006 -25.504 1.00 75.44 105 ALA A CA 1
ATOM 843 C C . ALA A 1 105 ? 17.143 -3.941 -24.409 1.00 75.44 105 ALA A C 1
ATOM 845 O O . ALA A 1 105 ? 16.360 -3.510 -23.580 1.00 75.44 105 ALA A O 1
ATOM 846 N N . VAL A 1 106 ? 17.619 -5.183 -24.321 1.00 74.75 106 VAL A N 1
ATOM 847 C CA . VAL A 1 106 ? 17.170 -6.136 -23.294 1.00 74.75 106 VAL A CA 1
ATOM 848 C C . VAL A 1 106 ? 17.530 -5.659 -21.883 1.00 74.75 106 VAL A C 1
ATOM 850 O O . VAL A 1 106 ? 16.704 -5.768 -20.973 1.00 74.75 106 VAL A O 1
ATOM 853 N N . THR A 1 107 ? 18.723 -5.095 -21.671 1.00 67.81 107 THR A N 1
ATOM 854 C CA . THR A 1 107 ? 19.129 -4.605 -20.345 1.00 67.81 107 THR A CA 1
ATOM 855 C C . THR A 1 107 ? 18.354 -3.363 -19.926 1.00 67.81 107 THR A C 1
ATOM 857 O O . THR A 1 107 ? 17.885 -3.298 -18.789 1.00 67.81 107 THR A O 1
ATOM 860 N N . HIS A 1 108 ? 18.167 -2.405 -20.835 1.00 72.50 108 HIS A N 1
ATOM 861 C CA . HIS A 1 108 ? 17.430 -1.181 -20.538 1.00 72.50 108 HIS A CA 1
ATOM 862 C C . HIS A 1 108 ? 15.926 -1.404 -20.505 1.00 72.50 108 HIS A C 1
ATOM 864 O O . HIS A 1 108 ? 15.281 -0.828 -19.648 1.00 72.50 108 HIS A O 1
ATOM 870 N N . VAL A 1 109 ? 15.362 -2.286 -21.332 1.00 70.06 109 VAL A N 1
ATOM 871 C CA . VAL A 1 109 ? 13.947 -2.680 -21.256 1.00 70.06 109 VAL A CA 1
ATOM 872 C C . VAL A 1 109 ? 13.676 -3.416 -19.953 1.00 70.06 109 VAL A C 1
ATOM 874 O O . VAL A 1 109 ? 12.667 -3.143 -19.322 1.00 70.06 109 VAL A O 1
ATOM 877 N N . ARG A 1 110 ? 14.581 -4.276 -19.468 1.00 63.59 110 ARG A N 1
ATOM 878 C CA . ARG A 1 110 ? 14.429 -4.877 -18.134 1.00 63.59 110 ARG A CA 1
ATOM 879 C C . ARG A 1 110 ? 14.454 -3.819 -17.030 1.00 63.59 110 ARG A C 1
ATOM 881 O O . ARG A 1 110 ? 13.623 -3.880 -16.130 1.00 63.59 110 ARG A O 1
ATOM 888 N N . GLN A 1 111 ? 15.368 -2.850 -17.098 1.00 62.75 111 GLN A N 1
ATOM 889 C CA . GLN A 1 111 ? 15.382 -1.722 -16.161 1.00 62.75 111 GLN A CA 1
ATOM 890 C C . GLN A 1 111 ? 14.133 -0.852 -16.294 1.00 62.75 111 GLN A C 1
ATOM 892 O O . GLN A 1 111 ? 13.611 -0.424 -15.279 1.00 62.75 111 GLN A O 1
ATOM 897 N N . LEU A 1 112 ? 13.616 -0.650 -17.506 1.00 64.94 112 LEU A N 1
ATOM 898 C CA . LEU A 1 112 ? 12.398 0.103 -17.782 1.00 64.94 112 LEU A CA 1
ATOM 899 C C . LEU A 1 112 ? 11.163 -0.644 -17.274 1.00 64.94 112 LEU A C 1
ATOM 901 O O . LEU A 1 112 ? 10.276 -0.015 -16.733 1.00 64.94 112 LEU A O 1
ATOM 905 N N . ILE A 1 113 ? 11.114 -1.973 -17.372 1.00 64.69 113 ILE A N 1
ATOM 906 C CA . ILE A 1 113 ? 10.047 -2.812 -16.808 1.00 64.69 113 ILE A CA 1
ATOM 907 C C . ILE A 1 113 ? 10.101 -2.788 -15.280 1.00 64.69 113 ILE A C 1
ATOM 909 O O . ILE A 1 113 ? 9.063 -2.668 -14.644 1.00 64.69 113 ILE A O 1
ATOM 913 N N . VAL A 1 114 ? 11.291 -2.860 -14.676 1.00 61.09 114 VAL A N 1
ATOM 914 C CA . VAL A 1 114 ? 11.449 -2.699 -13.220 1.00 61.09 114 VAL A CA 1
ATOM 915 C C . VAL A 1 114 ? 11.099 -1.274 -12.791 1.00 61.09 114 VAL A C 1
ATOM 917 O O . VAL A 1 114 ? 10.454 -1.092 -11.769 1.00 61.09 114 VAL A O 1
ATOM 920 N N . PHE A 1 115 ? 11.468 -0.267 -13.578 1.00 62.78 115 PHE A N 1
ATOM 921 C CA . PHE A 1 115 ? 11.167 1.135 -13.314 1.00 62.78 115 PHE A CA 1
ATOM 922 C C . PHE A 1 115 ? 9.682 1.444 -13.495 1.00 62.78 115 PHE A C 1
ATOM 924 O O . PHE A 1 115 ? 9.137 2.129 -12.651 1.00 62.78 115 PHE A O 1
ATOM 931 N N . ILE A 1 116 ? 9.012 0.904 -14.519 1.00 61.59 116 ILE A N 1
ATOM 932 C CA . ILE A 1 116 ? 7.560 0.996 -14.744 1.00 61.59 116 ILE A CA 1
ATOM 933 C C . ILE A 1 116 ? 6.803 0.167 -13.709 1.00 61.59 116 ILE A C 1
ATOM 935 O O . ILE A 1 116 ? 5.775 0.617 -13.231 1.00 61.59 116 ILE A O 1
ATOM 939 N N . GLY A 1 117 ? 7.307 -0.998 -13.300 1.00 53.72 117 GLY A N 1
ATOM 940 C CA . GLY A 1 117 ? 6.762 -1.751 -12.169 1.00 53.72 117 GLY A CA 1
ATOM 941 C C . GLY A 1 117 ? 6.866 -0.946 -10.873 1.00 53.72 117 GLY A C 1
ATOM 942 O O . GLY A 1 117 ? 5.880 -0.786 -10.161 1.00 53.72 117 GLY A O 1
ATOM 943 N N . ASN A 1 118 ? 8.022 -0.322 -10.632 1.00 51.41 118 ASN A N 1
ATOM 944 C CA . ASN A 1 118 ? 8.204 0.632 -9.547 1.00 51.41 118 ASN A CA 1
ATOM 945 C C . ASN A 1 118 ? 7.377 1.902 -9.735 1.00 51.41 118 ASN A C 1
ATOM 947 O O . ASN A 1 118 ? 7.006 2.450 -8.719 1.00 51.41 118 ASN A O 1
ATOM 951 N N . PHE A 1 119 ? 7.067 2.361 -10.952 1.00 48.72 119 PHE A N 1
ATOM 952 C CA . PHE A 1 119 ? 6.185 3.502 -11.261 1.00 48.72 119 PHE A CA 1
ATOM 953 C C . PHE A 1 119 ? 4.703 3.145 -11.190 1.00 48.72 119 PHE A C 1
ATOM 955 O O . PHE A 1 119 ? 3.883 4.018 -10.965 1.00 48.72 119 PHE A O 1
ATOM 962 N N . CYS A 1 120 ? 4.333 1.878 -11.335 1.00 42.56 120 CYS A N 1
ATOM 963 C CA . CYS A 1 120 ? 2.992 1.390 -11.041 1.00 42.56 120 CYS A CA 1
ATOM 964 C C . CYS A 1 120 ? 2.802 1.274 -9.521 1.00 42.56 120 CYS A C 1
ATOM 966 O O . CYS A 1 120 ? 1.705 1.490 -9.021 1.00 42.56 120 CYS A O 1
ATOM 968 N N . MET A 1 121 ? 3.890 1.011 -8.786 1.00 41.25 121 MET A N 1
ATOM 969 C CA . MET A 1 121 ? 3.934 1.045 -7.321 1.00 41.25 121 MET A CA 1
ATOM 970 C C . MET A 1 121 ? 4.101 2.468 -6.752 1.00 41.25 121 MET A C 1
ATOM 972 O O . MET A 1 121 ? 3.429 2.814 -5.790 1.00 41.25 121 MET A O 1
ATOM 976 N N . THR A 1 122 ? 4.905 3.334 -7.377 1.00 39.69 122 THR A N 1
ATOM 977 C CA . THR A 1 122 ? 5.045 4.767 -7.042 1.00 39.69 122 THR A CA 1
ATOM 978 C C . THR A 1 122 ? 3.997 5.635 -7.730 1.00 39.69 122 THR A C 1
ATOM 980 O O . THR A 1 122 ? 3.820 6.781 -7.353 1.00 39.69 122 THR A O 1
ATOM 983 N N . GLY A 1 123 ? 3.178 5.090 -8.624 1.00 36.16 123 GLY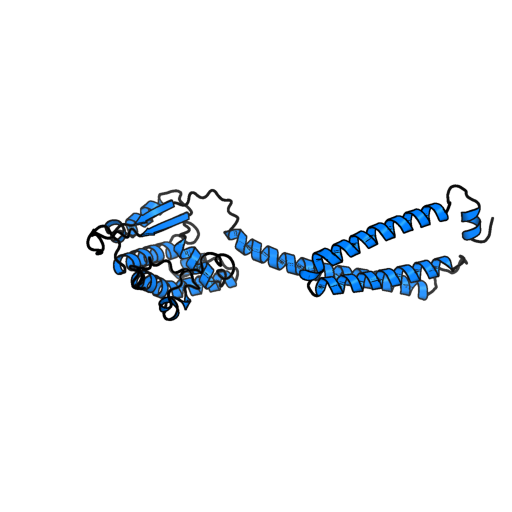 A N 1
ATOM 984 C CA . GLY A 1 123 ? 1.884 5.667 -8.993 1.00 36.16 123 GLY A CA 1
ATOM 985 C C . GLY A 1 123 ? 0.907 5.671 -7.812 1.00 36.16 123 GLY A C 1
ATOM 986 O O . GLY A 1 123 ? -0.070 6.409 -7.840 1.00 36.16 123 GLY A O 1
ATOM 987 N N . CYS A 1 124 ? 1.218 4.914 -6.751 1.00 43.56 124 CYS A N 1
ATOM 988 C CA . CYS A 1 124 ? 0.627 5.039 -5.418 1.00 43.56 124 CYS A CA 1
ATOM 989 C C . CYS A 1 124 ? 1.519 5.782 -4.397 1.00 43.56 124 CYS A C 1
ATOM 991 O O . CYS A 1 124 ? 1.099 5.925 -3.254 1.00 43.56 124 CYS A O 1
ATOM 993 N N . GLU A 1 125 ? 2.731 6.234 -4.747 1.00 43.03 125 GLU A N 1
ATOM 994 C CA . GLU A 1 125 ? 3.706 6.793 -3.780 1.00 43.03 125 GLU A CA 1
ATOM 995 C C . GLU A 1 125 ? 4.364 8.126 -4.192 1.00 43.03 125 GLU A C 1
ATOM 997 O O . GLU A 1 125 ? 5.037 8.739 -3.377 1.00 43.03 125 GLU A O 1
ATOM 1002 N N . ASN A 1 126 ? 4.107 8.634 -5.400 1.00 35.38 126 ASN A N 1
ATOM 1003 C CA . ASN A 1 126 ? 4.445 9.989 -5.847 1.00 35.38 126 ASN A CA 1
ATOM 1004 C C . ASN A 1 126 ? 3.168 10.818 -6.073 1.00 35.38 126 ASN A C 1
ATOM 1006 O O . ASN A 1 126 ? 3.074 11.593 -7.026 1.00 35.38 126 ASN A O 1
ATOM 1010 N N . MET A 1 127 ? 2.178 10.663 -5.187 1.00 40.28 127 MET A N 1
ATOM 1011 C CA . MET A 1 127 ? 1.384 11.826 -4.799 1.00 40.28 127 MET A CA 1
ATOM 1012 C C . MET A 1 127 ? 2.286 12.616 -3.857 1.00 40.28 127 MET A C 1
ATOM 1014 O O . MET A 1 127 ? 2.538 12.213 -2.725 1.00 40.28 127 MET A O 1
ATOM 1018 N N . ASP A 1 128 ? 2.882 13.651 -4.439 1.00 34.91 128 ASP A N 1
ATOM 1019 C CA . ASP A 1 128 ? 3.767 14.604 -3.797 1.00 34.91 128 ASP A CA 1
ATOM 1020 C C . ASP A 1 128 ? 3.226 15.013 -2.421 1.00 34.91 128 ASP A C 1
ATOM 1022 O O . ASP A 1 128 ? 2.027 15.221 -2.219 1.00 34.91 128 ASP A O 1
ATOM 1026 N N . VAL A 1 129 ? 4.151 15.065 -1.476 1.00 43.88 129 VAL A N 1
ATOM 1027 C CA . VAL A 1 129 ? 3.969 15.292 -0.049 1.00 43.88 129 VAL A CA 1
ATOM 1028 C C . VAL A 1 129 ? 3.282 16.644 0.173 1.00 43.88 129 VAL A C 1
ATOM 1030 O O . VAL A 1 129 ? 3.941 17.676 0.248 1.00 43.88 129 VAL A O 1
ATOM 1033 N N . SER A 1 130 ? 1.948 16.638 0.247 1.00 40.38 130 SER A N 1
ATOM 1034 C CA . SER A 1 130 ? 1.072 17.654 0.867 1.00 40.38 130 SER A CA 1
ATOM 1035 C C . SER A 1 130 ? -0.380 17.148 0.996 1.00 40.38 130 SER A C 1
ATOM 1037 O O . SER A 1 130 ? -1.317 17.929 0.870 1.00 40.38 130 SER A O 1
ATOM 1039 N N . ASP A 1 131 ? -0.609 15.851 1.231 1.00 54.16 131 ASP A N 1
ATOM 1040 C CA . ASP A 1 131 ? -1.892 15.431 1.808 1.00 54.16 131 ASP A CA 1
ATOM 1041 C C . ASP A 1 131 ? -1.768 15.634 3.321 1.00 54.16 131 ASP A C 1
ATOM 1043 O O . ASP A 1 131 ? -0.979 14.952 3.977 1.00 54.16 131 ASP A O 1
ATOM 1047 N N . ASP A 1 132 ? -2.495 16.611 3.869 1.00 67.12 132 ASP A N 1
ATOM 1048 C CA . ASP A 1 132 ? -2.655 16.784 5.315 1.00 67.12 132 ASP A CA 1
ATOM 1049 C C . ASP A 1 132 ? -3.128 15.450 5.912 1.00 67.12 132 ASP A C 1
ATOM 1051 O O . ASP A 1 132 ? -4.295 15.067 5.793 1.00 67.12 132 ASP A O 1
ATOM 1055 N N . VAL A 1 133 ? -2.203 14.706 6.526 1.00 76.56 133 VAL A N 1
ATOM 1056 C CA . VAL A 1 133 ? -2.527 13.466 7.232 1.00 76.56 133 VAL A CA 1
ATOM 1057 C C . VAL A 1 133 ? -3.390 13.853 8.423 1.00 76.56 133 VAL A C 1
ATOM 1059 O O . VAL A 1 133 ? -2.902 14.435 9.398 1.00 76.56 133 VAL A O 1
ATOM 1062 N N . LEU A 1 134 ? -4.675 13.511 8.374 1.00 85.00 134 LEU A N 1
ATOM 1063 C CA . LEU A 1 134 ? -5.557 13.763 9.499 1.00 85.00 134 LEU A CA 1
ATOM 1064 C C . LEU A 1 134 ? -5.307 12.709 10.577 1.00 85.00 134 LEU A C 1
ATOM 1066 O O . LEU A 1 134 ? -5.703 11.546 10.456 1.00 85.00 134 LEU A O 1
ATOM 1070 N N . ASN A 1 135 ? -4.658 13.145 11.651 1.00 85.56 135 ASN A N 1
ATOM 1071 C CA . ASN A 1 135 ? -4.440 12.341 12.843 1.00 85.56 135 ASN A CA 1
ATOM 1072 C C . ASN A 1 135 ? -5.677 12.406 13.740 1.00 85.56 135 ASN A C 1
ATOM 1074 O O . ASN A 1 135 ? -5.977 13.442 14.333 1.00 85.56 135 ASN A O 1
ATOM 1078 N N . VAL A 1 136 ? -6.389 11.289 13.857 1.00 87.25 136 VAL A N 1
ATOM 1079 C CA . VAL A 1 136 ? -7.600 11.187 14.671 1.00 87.25 136 VAL A CA 1
ATOM 1080 C C . VAL A 1 136 ? -7.283 10.380 15.920 1.00 87.25 136 VAL A C 1
ATOM 1082 O O . VAL A 1 136 ? -7.078 9.166 15.857 1.00 87.25 136 VAL A O 1
ATOM 1085 N N . VAL A 1 137 ? -7.258 11.056 17.068 1.00 87.31 137 VAL A N 1
ATOM 1086 C CA . VAL A 1 137 ? -7.088 10.393 18.365 1.00 87.31 137 VAL A CA 1
ATOM 1087 C C . VAL A 1 137 ? -8.415 9.780 18.799 1.00 87.31 137 VAL A C 1
ATOM 1089 O O . VAL A 1 137 ? -9.418 10.484 18.977 1.00 87.31 137 VAL A O 1
ATOM 1092 N N . ILE A 1 138 ? -8.402 8.464 18.978 1.00 90.06 138 ILE A N 1
ATOM 1093 C CA . ILE A 1 138 ? -9.560 7.663 19.353 1.00 90.06 138 ILE A CA 1
ATOM 1094 C C . ILE A 1 138 ? -9.479 7.345 20.841 1.00 90.06 138 ILE A C 1
ATOM 1096 O O . ILE A 1 138 ? -8.583 6.632 21.279 1.00 90.06 138 ILE A O 1
ATOM 1100 N N . ASP A 1 139 ? -10.420 7.890 21.603 1.00 90.81 139 ASP A N 1
ATOM 1101 C CA . ASP A 1 139 ? -10.645 7.578 23.014 1.00 90.81 139 ASP A CA 1
ATOM 1102 C C . ASP A 1 139 ? -11.715 6.484 23.171 1.00 90.81 139 ASP A C 1
ATOM 1104 O O . ASP A 1 139 ? -12.277 5.979 22.188 1.00 90.81 139 ASP A O 1
ATOM 1108 N N . HIS A 1 140 ? -11.994 6.103 24.420 1.00 88.25 140 HIS A N 1
ATOM 1109 C CA . HIS A 1 140 ? -13.022 5.116 24.735 1.00 88.25 140 HIS A CA 1
ATOM 1110 C C . HIS A 1 140 ? -14.398 5.472 24.148 1.00 88.25 140 HIS A C 1
ATOM 1112 O O . HIS A 1 140 ? -15.059 4.603 23.580 1.00 88.25 140 HIS A O 1
ATOM 1118 N N . GLN A 1 141 ? -14.833 6.734 24.238 1.00 88.06 141 GLN A N 1
ATOM 1119 C CA . GLN A 1 141 ? -16.157 7.147 23.763 1.00 88.06 141 GLN A CA 1
ATOM 1120 C C . GLN A 1 141 ? -16.258 7.067 22.238 1.00 88.06 141 GLN A C 1
ATOM 1122 O O . GLN A 1 141 ? -17.213 6.492 21.715 1.00 88.06 141 GLN A O 1
ATOM 1127 N N . LYS A 1 142 ? -15.239 7.542 21.514 1.00 88.81 142 LYS A N 1
ATOM 1128 C CA . LYS A 1 142 ? -15.179 7.447 20.047 1.00 88.81 142 LYS A CA 1
ATOM 1129 C C . LYS A 1 142 ? -15.161 6.000 19.553 1.00 88.81 142 LYS A C 1
ATOM 1131 O O . LYS A 1 142 ? -15.747 5.710 18.511 1.00 88.81 142 LYS A O 1
ATOM 1136 N N . CYS A 1 143 ? -14.557 5.071 20.303 1.00 88.62 143 CYS A N 1
ATOM 1137 C CA . CYS A 1 143 ? -14.614 3.641 19.972 1.00 88.62 143 CYS A CA 1
ATOM 1138 C C . CYS A 1 143 ? -16.040 3.073 19.984 1.00 88.62 143 CYS A C 1
ATOM 1140 O O . CYS A 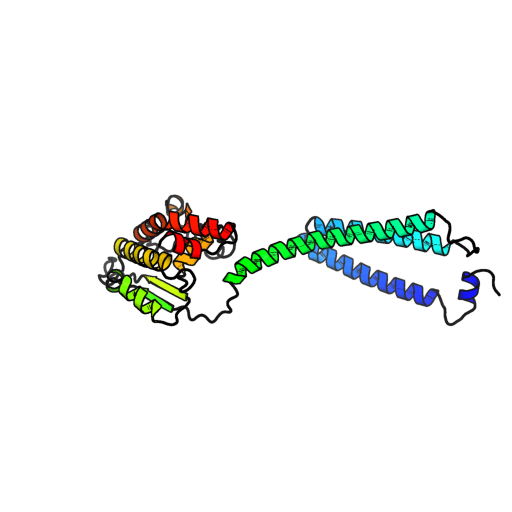1 143 ? -16.309 2.100 19.280 1.00 88.62 143 CYS A O 1
ATOM 1142 N N . LEU A 1 144 ? -16.945 3.652 20.779 1.00 89.31 144 LEU A N 1
ATOM 1143 C CA . LEU A 1 144 ? -18.342 3.221 20.861 1.00 89.31 144 LEU A CA 1
ATOM 1144 C C . LEU A 1 144 ? -19.197 3.774 19.710 1.00 89.31 144 LEU A C 1
ATOM 1146 O O . LEU A 1 144 ? -20.288 3.259 19.473 1.00 89.31 144 LEU A O 1
ATOM 1150 N N . GLN A 1 145 ? -18.699 4.772 18.973 1.00 92.56 145 GLN A N 1
ATOM 1151 C CA . GLN A 1 145 ? -19.402 5.440 17.870 1.00 92.56 145 GLN A CA 1
ATOM 1152 C C . GLN A 1 145 ? -18.582 5.433 16.558 1.00 92.56 145 GLN A C 1
ATOM 1154 O O . GLN A 1 145 ? -18.370 6.481 15.945 1.00 92.56 145 GLN A O 1
ATOM 1159 N N . PRO A 1 146 ? -18.130 4.260 16.065 1.00 92.56 146 PRO A N 1
ATOM 1160 C CA . PRO A 1 146 ? -17.264 4.170 14.882 1.00 92.56 146 PRO A CA 1
ATOM 1161 C C . PRO A 1 146 ? -17.903 4.756 13.616 1.00 92.56 146 PRO A C 1
ATOM 1163 O O . PRO A 1 146 ? -17.213 5.349 12.788 1.00 92.56 146 PRO A O 1
ATOM 1166 N N . VAL A 1 147 ? -19.224 4.609 13.469 1.00 92.19 147 VAL A N 1
ATOM 1167 C CA . VAL A 1 147 ? -19.967 5.092 12.297 1.00 92.19 147 VAL A CA 1
ATOM 1168 C C . VAL A 1 147 ? -19.968 6.617 12.242 1.00 92.19 147 VAL A C 1
ATOM 1170 O O . VAL A 1 147 ? -19.725 7.178 11.180 1.00 92.19 147 VAL A O 1
ATOM 1173 N N . GLU A 1 148 ? -20.203 7.292 13.368 1.00 91.81 148 GLU A N 1
ATOM 1174 C CA . GLU A 1 148 ? -20.222 8.759 13.427 1.00 91.81 148 GLU A CA 1
ATOM 1175 C C . GLU A 1 148 ? -18.837 9.338 13.143 1.00 91.81 148 GLU A C 1
ATOM 1177 O O . GLU A 1 148 ? -18.709 10.264 12.343 1.00 91.81 148 GLU A O 1
ATOM 1182 N N . VAL A 1 149 ? -17.793 8.727 13.717 1.00 90.88 149 VAL A N 1
ATOM 1183 C CA . VAL A 1 149 ? -16.398 9.095 13.441 1.00 90.88 149 VAL A CA 1
ATOM 1184 C C . VAL A 1 149 ? -16.107 8.985 11.946 1.00 90.88 149 VAL A C 1
ATOM 1186 O O . VAL A 1 149 ? -15.606 9.933 11.348 1.00 90.88 149 VAL A O 1
ATOM 1189 N N . TYR A 1 150 ? -16.453 7.858 11.320 1.00 90.94 150 TYR A N 1
ATOM 1190 C CA . TYR A 1 150 ? -16.166 7.646 9.903 1.00 90.94 150 TYR A CA 1
ATOM 1191 C C . TYR A 1 150 ? -16.991 8.549 8.977 1.00 90.94 150 TYR A C 1
ATOM 1193 O O . TYR A 1 150 ? -16.454 9.128 8.036 1.00 90.94 150 TYR A O 1
ATOM 1201 N N . ARG A 1 151 ? -18.279 8.746 9.273 1.00 89.69 151 ARG A N 1
ATOM 1202 C CA . ARG A 1 151 ? -19.156 9.652 8.513 1.00 89.69 151 ARG A CA 1
ATOM 1203 C C . ARG A 1 151 ? -18.681 11.105 8.614 1.00 89.69 151 ARG A C 1
ATOM 1205 O O . ARG A 1 151 ? -18.763 11.834 7.630 1.00 89.69 151 ARG A O 1
ATOM 1212 N N . GLY A 1 152 ? -18.129 11.513 9.758 1.00 88.38 152 GLY A N 1
ATOM 1213 C CA . GLY A 1 152 ? -17.471 12.813 9.911 1.00 88.38 152 GLY A CA 1
ATOM 1214 C C . GLY A 1 152 ? -16.242 12.967 9.009 1.00 88.38 152 GLY A C 1
ATOM 1215 O O . GLY A 1 152 ? -16.032 14.033 8.434 1.00 88.38 152 GLY A O 1
ATOM 1216 N N . LEU A 1 153 ? -15.468 11.893 8.813 1.00 87.31 153 LEU A N 1
ATOM 1217 C CA . LEU A 1 153 ? -14.327 11.890 7.890 1.00 87.31 153 LEU A CA 1
ATOM 1218 C C . LEU A 1 153 ? -14.760 12.001 6.428 1.00 87.31 153 LEU A C 1
ATOM 1220 O O . LEU A 1 153 ? -14.127 12.738 5.686 1.00 87.31 153 LEU A O 1
ATOM 1224 N N . GLN A 1 154 ? -15.852 11.337 6.035 1.00 85.19 154 GLN A N 1
ATOM 1225 C CA . GLN A 1 154 ? -16.412 11.442 4.680 1.00 85.19 154 GLN A CA 1
ATOM 1226 C C . GLN A 1 154 ? -16.893 12.862 4.338 1.00 85.19 154 GLN A C 1
ATOM 1228 O O . GLN A 1 154 ? -16.884 13.256 3.175 1.00 85.19 154 GLN A O 1
ATOM 1233 N N . GLN A 1 155 ? -17.336 13.633 5.336 1.00 83.31 155 GLN A N 1
ATOM 1234 C CA . GLN A 1 155 ? -17.732 15.033 5.145 1.00 83.31 155 GLN A CA 1
ATOM 1235 C C . GLN A 1 155 ? -16.524 15.973 5.037 1.00 83.31 155 GLN A C 1
ATOM 1237 O O . GLN A 1 155 ? -16.618 17.036 4.421 1.00 83.31 155 GLN A O 1
ATOM 1242 N N . GLY A 1 156 ? -15.397 15.597 5.642 1.00 74.12 156 GLY A N 1
ATOM 1243 C CA . GLY A 1 156 ? -14.135 16.303 5.481 1.00 74.12 156 GLY A CA 1
ATOM 1244 C C . GLY A 1 156 ? -13.529 16.029 4.106 1.00 74.12 156 GLY A C 1
ATOM 1245 O O . GLY A 1 156 ? -13.587 14.916 3.599 1.00 74.12 156 GLY A O 1
ATOM 1246 N N . ASN A 1 157 ? -12.884 17.025 3.497 1.00 72.69 157 ASN A N 1
ATOM 1247 C CA . ASN A 1 157 ? -12.096 16.834 2.270 1.00 72.69 157 ASN A CA 1
ATOM 1248 C C . ASN A 1 157 ? -10.745 16.156 2.585 1.00 72.69 157 ASN A C 1
ATOM 1250 O O . ASN A 1 157 ? -9.681 16.677 2.257 1.00 72.69 157 ASN A O 1
ATOM 1254 N N . VAL A 1 158 ? -10.788 15.041 3.314 1.00 78.12 158 VAL A N 1
ATOM 1255 C CA . VAL A 1 158 ? -9.622 14.346 3.855 1.00 78.12 158 VAL A CA 1
ATOM 1256 C C . VAL A 1 158 ? -9.368 13.107 3.019 1.00 78.12 158 VAL A C 1
ATOM 1258 O O . VAL A 1 158 ? -10.241 12.257 2.868 1.00 78.12 158 VAL A O 1
ATOM 1261 N N . ARG A 1 159 ? -8.150 12.992 2.497 1.00 82.12 159 ARG A N 1
ATOM 1262 C CA . ARG A 1 159 ? -7.745 11.863 1.650 1.00 82.12 159 ARG A CA 1
ATOM 1263 C C . ARG A 1 159 ? -6.950 10.814 2.400 1.00 82.12 159 ARG A C 1
ATOM 1265 O O . ARG A 1 159 ? -6.996 9.650 2.023 1.00 82.12 159 ARG A O 1
ATOM 1272 N N . LEU A 1 160 ? -6.258 11.208 3.466 1.00 86.12 160 LEU A N 1
ATOM 1273 C CA . LEU A 1 160 ? -5.381 10.335 4.230 1.00 86.12 160 LEU A CA 1
ATOM 1274 C C . LEU A 1 160 ? -5.656 10.472 5.728 1.00 86.12 160 LEU A C 1
ATOM 1276 O O . LEU A 1 160 ? -5.525 11.551 6.305 1.00 86.12 160 LEU A O 1
ATOM 1280 N N . VAL A 1 161 ? -6.031 9.360 6.356 1.00 89.12 161 VAL A N 1
ATOM 1281 C CA . VAL A 1 161 ? -6.416 9.297 7.769 1.00 89.12 161 VAL A CA 1
ATOM 1282 C C . VAL A 1 161 ? -5.509 8.335 8.525 1.00 89.12 161 VAL A C 1
ATOM 1284 O O . VAL A 1 161 ? -5.296 7.189 8.115 1.00 89.12 161 VAL A O 1
ATOM 1287 N N . GLN A 1 162 ? -5.032 8.785 9.683 1.00 89.06 162 GLN A N 1
ATOM 1288 C CA . GLN A 1 162 ? -4.327 7.960 10.653 1.00 89.06 162 GLN A CA 1
ATOM 1289 C C . GLN A 1 162 ? -5.101 7.939 11.975 1.00 89.06 162 GLN A C 1
ATOM 1291 O O . GLN A 1 162 ? -5.243 8.960 12.646 1.00 89.06 162 GLN A O 1
ATOM 1296 N N . PHE A 1 163 ? -5.581 6.760 12.373 1.00 89.56 163 PHE A N 1
ATOM 1297 C CA . PHE A 1 163 ? -6.178 6.568 13.693 1.00 89.56 163 PHE A CA 1
ATOM 1298 C C . PHE A 1 163 ? -5.096 6.291 14.736 1.00 89.56 163 PHE A C 1
ATOM 1300 O O . PHE A 1 163 ? -4.254 5.413 14.546 1.00 89.56 163 PHE A O 1
ATOM 1307 N N . ILE A 1 164 ? -5.150 7.017 15.851 1.00 86.88 164 ILE A N 1
ATOM 1308 C CA . ILE A 1 164 ? -4.214 6.884 16.969 1.00 86.88 164 ILE A CA 1
ATOM 1309 C C . ILE A 1 164 ? -5.018 6.483 18.212 1.00 86.88 164 ILE A C 1
ATOM 1311 O O . ILE A 1 164 ? -5.813 7.293 18.694 1.00 86.88 164 ILE A O 1
ATOM 1315 N N . PRO A 1 165 ? -4.862 5.257 18.741 1.00 87.31 165 PRO A N 1
ATOM 1316 C CA . PRO A 1 165 ? -5.577 4.845 19.942 1.00 87.31 165 PRO A CA 1
ATOM 1317 C C . PRO A 1 165 ? -5.024 5.570 21.175 1.00 87.31 165 PRO A C 1
ATOM 1319 O O . PRO A 1 165 ? -3.812 5.604 21.397 1.00 87.31 165 PRO A O 1
ATOM 1322 N N . LEU A 1 166 ? -5.912 6.126 21.998 1.00 85.00 166 LEU A N 1
ATOM 1323 C CA . LEU A 1 166 ? -5.560 6.719 23.281 1.00 85.00 166 LEU A CA 1
ATOM 1324 C C . LEU A 1 166 ? -5.415 5.614 24.333 1.00 85.00 166 LEU A C 1
ATOM 1326 O O . LEU A 1 166 ? -6.390 4.955 24.693 1.00 85.00 166 LEU A O 1
ATOM 1330 N N . VAL A 1 167 ? -4.199 5.434 24.842 1.00 83.94 167 VAL A N 1
ATOM 1331 C CA . VAL A 1 167 ? -3.893 4.514 25.943 1.00 83.94 167 VAL A CA 1
ATOM 1332 C C . VAL A 1 167 ? -3.245 5.329 27.057 1.00 83.94 167 VAL A C 1
ATOM 1334 O O . VAL A 1 167 ? -2.164 5.885 26.873 1.00 83.94 167 VAL A O 1
ATOM 1337 N N . LYS A 1 168 ? -3.930 5.444 28.193 1.00 82.81 168 LYS A N 1
ATOM 1338 C CA . LYS A 1 168 ? -3.466 6.118 29.405 1.00 82.81 168 LYS A CA 1
ATOM 1339 C C . LYS A 1 168 ? -3.536 5.146 30.579 1.00 82.81 168 LYS A C 1
ATOM 1341 O O . LYS A 1 168 ? -4.522 4.435 30.765 1.00 82.81 168 LYS A O 1
ATOM 1346 N N . HIS A 1 169 ? -2.516 5.182 31.420 1.00 79.31 169 HIS A N 1
ATOM 1347 C CA . HIS A 1 169 ? -2.490 4.441 32.675 1.00 79.31 169 HIS A CA 1
ATOM 1348 C C . HIS A 1 169 ? -2.711 5.402 33.841 1.00 79.31 169 HIS A C 1
ATOM 1350 O O . HIS A 1 169 ? -2.266 6.551 33.806 1.00 79.31 169 HIS A O 1
ATOM 1356 N N . ASP A 1 170 ? -3.436 4.952 34.856 1.00 79.69 170 ASP A N 1
ATOM 1357 C CA . ASP A 1 170 ? -3.576 5.657 36.119 1.00 79.69 170 ASP A CA 1
ATOM 1358 C C . ASP A 1 170 ? -2.294 5.532 36.966 1.00 79.69 170 ASP A C 1
ATOM 1360 O O . ASP A 1 170 ? -1.352 4.812 36.624 1.00 79.69 170 ASP A O 1
ATOM 1364 N N . GLY A 1 171 ? -2.250 6.225 38.108 1.00 73.81 171 GLY A N 1
ATOM 1365 C CA . GLY A 1 171 ? -1.109 6.155 39.032 1.00 73.81 171 GLY A CA 1
ATOM 1366 C C . GLY A 1 171 ? -0.866 4.766 39.646 1.00 73.81 171 GLY A C 1
ATOM 1367 O O . GLY A 1 171 ? 0.148 4.577 40.312 1.00 73.81 171 GLY A O 1
ATOM 1368 N N . SER A 1 172 ? -1.774 3.807 39.436 1.00 70.88 172 SER A N 1
ATOM 1369 C CA . SER A 1 172 ? -1.670 2.415 39.884 1.00 70.88 172 SER A CA 1
ATOM 1370 C C . SER A 1 172 ? -1.266 1.442 38.765 1.00 70.88 172 SER A C 1
ATOM 1372 O O . SER A 1 172 ? -1.102 0.251 39.027 1.00 70.88 172 SER A O 1
ATOM 1374 N N . GLY A 1 173 ? -1.071 1.940 37.537 1.00 70.38 173 GLY A N 1
ATOM 1375 C CA . GLY A 1 173 ? -0.715 1.142 36.365 1.00 70.38 173 GLY A CA 1
ATOM 1376 C C . GLY A 1 173 ? -1.901 0.454 35.679 1.00 70.38 173 GLY A C 1
ATOM 1377 O O . GLY A 1 173 ? -1.681 -0.340 34.768 1.00 70.38 173 GLY A O 1
ATOM 1378 N N . HIS A 1 174 ? -3.144 0.745 36.074 1.00 74.62 174 HIS A N 1
ATOM 1379 C CA . HIS A 1 174 ? -4.344 0.272 35.381 1.00 74.62 174 HIS A CA 1
ATOM 1380 C C . HIS A 1 174 ? -4.749 1.251 34.278 1.00 74.62 174 HIS A C 1
ATOM 1382 O O . HIS A 1 174 ? -4.445 2.439 34.342 1.00 74.62 174 HIS A O 1
ATOM 1388 N N . LEU A 1 175 ? -5.439 0.766 33.246 1.00 77.69 175 LEU A N 1
ATOM 1389 C CA . LEU A 1 175 ? -5.960 1.637 32.192 1.00 77.69 175 LEU A CA 1
ATOM 1390 C C . LEU A 1 175 ? -7.008 2.592 32.765 1.00 77.69 175 LEU A C 1
ATOM 1392 O O . LEU A 1 175 ? -7.907 2.162 33.485 1.00 77.69 175 LEU A O 1
ATOM 1396 N N . THR A 1 176 ? -6.910 3.874 32.419 1.00 81.00 176 THR A N 1
ATOM 1397 C CA . THR A 1 176 ? -7.946 4.849 32.778 1.00 81.00 176 THR A CA 1
ATOM 1398 C C . THR A 1 176 ? -9.231 4.586 31.991 1.00 81.00 176 THR A C 1
ATOM 1400 O O . THR A 1 176 ? -9.179 4.064 30.878 1.00 81.00 176 THR A O 1
ATOM 1403 N N . ASP A 1 177 ? -10.378 5.035 32.502 1.00 79.94 177 ASP A N 1
ATOM 1404 C CA . ASP A 1 177 ? -11.675 4.877 31.819 1.00 79.94 177 ASP A CA 1
ATOM 1405 C C . ASP A 1 177 ? -11.737 5.564 30.438 1.00 79.94 177 ASP A C 1
ATOM 1407 O O . ASP A 1 177 ? -12.517 5.177 29.571 1.00 79.94 177 ASP A O 1
ATOM 1411 N N . GLU A 1 178 ? -10.890 6.571 30.201 1.00 80.00 178 GLU A N 1
ATOM 1412 C CA . GLU A 1 178 ? -10.752 7.242 28.898 1.00 80.00 178 GLU A CA 1
ATOM 1413 C C . GLU A 1 178 ? -9.994 6.399 27.861 1.00 80.00 178 GLU A C 1
ATOM 1415 O O . GLU A 1 178 ? -10.025 6.700 26.662 1.00 80.00 178 GLU A O 1
ATOM 1420 N N . SER A 1 179 ? -9.283 5.367 28.316 1.00 84.44 179 SER A N 1
ATOM 1421 C CA . SER A 1 179 ? -8.417 4.552 27.478 1.00 84.44 179 SER A CA 1
ATOM 1422 C C . SER A 1 179 ? -9.192 3.554 26.644 1.00 84.44 179 SER A C 1
ATOM 1424 O O . SER A 1 179 ? -10.208 2.973 27.037 1.00 84.44 179 SER A O 1
ATOM 1426 N N . VAL A 1 180 ? -8.653 3.304 25.462 1.00 87.19 180 VAL A N 1
ATOM 1427 C CA . VAL A 1 180 ? -9.198 2.312 24.557 1.00 87.19 180 VAL A CA 1
ATOM 1428 C C . VAL A 1 180 ? -8.884 0.907 25.073 1.00 87.19 180 VAL A C 1
ATOM 1430 O O . VAL A 1 180 ? -7.731 0.555 25.319 1.00 87.19 180 VAL A O 1
ATOM 1433 N N . THR A 1 181 ? -9.923 0.081 25.190 1.00 87.81 181 THR A N 1
ATOM 1434 C CA . THR A 1 181 ? -9.781 -1.355 25.468 1.00 87.81 181 THR A CA 1
ATOM 1435 C C . THR A 1 181 ? -9.490 -2.123 24.180 1.00 87.81 181 THR A C 1
ATOM 1437 O O . THR A 1 181 ? -9.888 -1.713 23.087 1.00 87.81 181 THR A O 1
ATOM 1440 N N . SER A 1 182 ? -8.831 -3.274 24.299 1.00 86.19 182 SER A N 1
ATOM 1441 C CA . SER A 1 182 ? -8.480 -4.129 23.158 1.00 86.19 182 SER A CA 1
ATOM 1442 C C . SER A 1 182 ? -9.708 -4.534 22.333 1.00 86.19 182 SER A C 1
ATOM 1444 O O . SER A 1 182 ? -9.724 -4.428 21.107 1.00 86.19 182 SER A O 1
ATOM 1446 N N . GLU A 1 183 ? -10.782 -4.943 23.004 1.00 88.38 183 GLU A N 1
ATOM 1447 C CA . GLU A 1 183 ? -12.019 -5.414 22.387 1.00 88.38 183 GLU A CA 1
ATOM 1448 C C . GLU A 1 183 ? -12.797 -4.277 21.719 1.00 88.38 183 GLU A C 1
ATOM 1450 O O . GLU A 1 183 ? -13.413 -4.482 20.668 1.00 88.38 183 GLU A O 1
ATOM 1455 N N . ALA A 1 184 ? -12.798 -3.081 22.319 1.00 90.19 184 ALA A N 1
ATOM 1456 C CA . ALA A 1 184 ? -13.419 -1.905 21.715 1.00 90.19 184 ALA A CA 1
ATOM 1457 C C . ALA A 1 184 ? -12.639 -1.451 20.476 1.00 90.19 184 ALA A C 1
ATOM 1459 O O . ALA A 1 184 ? -13.250 -1.179 19.445 1.00 90.19 184 ALA A O 1
ATOM 1460 N N . TRP A 1 185 ? -11.305 -1.467 20.539 1.00 91.81 185 TRP A N 1
ATOM 1461 C CA . TRP A 1 185 ? -10.448 -1.127 19.405 1.00 91.81 185 TRP A CA 1
ATOM 1462 C C . TRP A 1 185 ? -10.658 -2.050 18.207 1.00 91.81 185 TRP A C 1
ATOM 1464 O O . TRP A 1 185 ? -10.844 -1.585 17.083 1.00 91.81 185 TRP A O 1
ATOM 1474 N N . GLY A 1 186 ? -10.679 -3.365 18.443 1.00 90.75 186 GLY A N 1
ATOM 1475 C CA . GLY A 1 186 ? -10.924 -4.344 17.384 1.00 90.75 186 GLY A CA 1
ATOM 1476 C C . GLY A 1 186 ? -12.277 -4.126 16.708 1.00 90.75 186 GLY A C 1
ATOM 1477 O O . GLY A 1 186 ? -12.352 -4.074 15.482 1.00 90.75 186 GLY A O 1
ATOM 1478 N N . ARG A 1 187 ? -13.340 -3.923 17.501 1.00 93.69 187 ARG A N 1
ATOM 1479 C CA . ARG A 1 187 ? -14.681 -3.616 16.973 1.00 93.69 187 ARG A CA 1
ATOM 1480 C C . ARG A 1 187 ? -14.707 -2.316 16.176 1.00 93.69 187 ARG A C 1
ATOM 1482 O O . ARG A 1 187 ? -15.317 -2.287 15.109 1.00 93.69 187 ARG A O 1
ATOM 1489 N N . PHE A 1 188 ? -14.039 -1.274 16.665 1.00 95.00 188 PHE A N 1
ATOM 1490 C CA . PHE A 1 188 ? -13.923 0.010 15.979 1.00 95.00 188 PHE A CA 1
ATOM 1491 C C . PHE A 1 188 ? -13.280 -0.155 14.594 1.00 95.00 188 PHE A C 1
ATOM 1493 O O . PHE A 1 188 ? -13.881 0.226 13.589 1.00 95.00 188 PHE A O 1
ATOM 1500 N N . LEU A 1 189 ? -12.113 -0.805 14.523 1.00 94.19 189 LEU A N 1
ATOM 1501 C CA . LEU A 1 189 ? -11.393 -1.026 13.266 1.00 94.19 189 LEU A CA 1
ATOM 1502 C C . LEU A 1 189 ? -12.178 -1.888 12.273 1.00 94.19 189 LEU A C 1
ATOM 1504 O O . LEU A 1 189 ? -12.226 -1.560 11.090 1.00 94.19 189 LEU A O 1
ATOM 1508 N N . ILE A 1 190 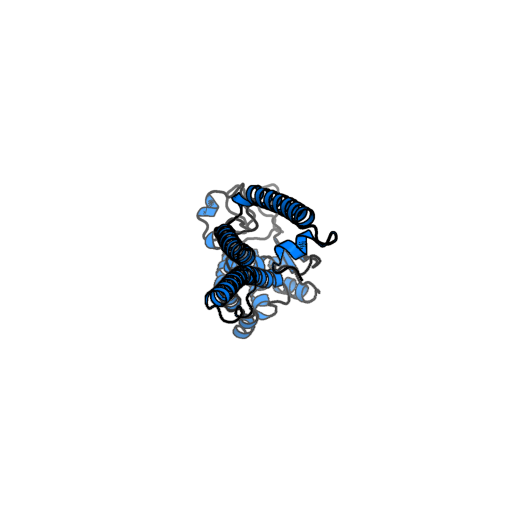? -12.797 -2.974 12.747 1.00 94.81 190 ILE A N 1
ATOM 1509 C CA . ILE A 1 190 ? -13.628 -3.856 11.915 1.00 94.81 190 ILE A CA 1
ATOM 1510 C C . ILE A 1 190 ? -14.809 -3.082 11.331 1.00 94.81 190 ILE A C 1
ATOM 1512 O O . ILE A 1 190 ? -15.044 -3.141 10.128 1.00 94.81 190 ILE A O 1
ATOM 1516 N N . THR A 1 191 ? -15.508 -2.307 12.162 1.00 94.75 191 THR A N 1
ATOM 1517 C CA . THR A 1 191 ? -16.683 -1.545 11.720 1.00 94.75 191 THR A CA 1
ATOM 1518 C C . THR A 1 191 ? -16.308 -0.517 10.657 1.00 94.75 191 THR A C 1
ATOM 1520 O O . THR A 1 191 ? -16.987 -0.408 9.640 1.00 94.75 191 THR A O 1
ATOM 1523 N N . ILE A 1 192 ? -15.208 0.215 10.857 1.00 94.31 192 ILE A N 1
ATOM 1524 C CA . ILE A 1 192 ? -14.725 1.181 9.864 1.00 94.31 192 ILE A CA 1
ATOM 1525 C C . ILE A 1 192 ? -14.307 0.481 8.573 1.00 94.31 192 ILE A C 1
ATOM 1527 O O . ILE A 1 192 ? -14.633 0.962 7.490 1.00 94.31 192 ILE A O 1
ATOM 1531 N N . PHE A 1 193 ? -13.621 -0.658 8.670 1.00 94.31 193 PHE A N 1
ATOM 1532 C CA . PHE A 1 193 ? -13.223 -1.428 7.497 1.00 94.31 193 PHE A CA 1
ATOM 1533 C C . PHE A 1 193 ? -14.426 -1.900 6.680 1.00 94.31 193 PHE A C 1
ATOM 1535 O O . PHE A 1 193 ? -14.413 -1.771 5.458 1.00 94.31 193 PHE A O 1
ATOM 1542 N N . ASP A 1 194 ? -15.470 -2.403 7.341 1.00 93.44 194 ASP A N 1
ATOM 1543 C CA . ASP A 1 194 ? -16.676 -2.898 6.677 1.00 93.44 194 ASP A CA 1
ATOM 1544 C C . ASP A 1 194 ? -17.417 -1.792 5.908 1.00 93.44 194 ASP A C 1
ATOM 1546 O O . ASP A 1 194 ? -17.988 -2.062 4.851 1.00 93.44 194 ASP A O 1
ATOM 1550 N N . ILE A 1 195 ? -17.390 -0.549 6.403 1.00 91.81 195 ILE A N 1
ATOM 1551 C CA . ILE A 1 195 ? -17.943 0.607 5.680 1.00 91.81 195 ILE A CA 1
ATOM 1552 C C . ILE A 1 195 ? -17.014 0.985 4.521 1.00 91.81 195 ILE A C 1
ATOM 1554 O O . ILE A 1 195 ? -17.442 1.041 3.367 1.00 91.81 195 ILE A O 1
ATOM 1558 N N . TRP A 1 196 ? -15.726 1.172 4.812 1.00 92.69 196 TRP A N 1
ATOM 1559 C CA . TRP A 1 196 ? -14.718 1.601 3.843 1.00 92.69 196 TRP A CA 1
ATOM 1560 C C . TRP A 1 196 ? -14.637 0.672 2.624 1.00 92.69 196 TRP A C 1
ATOM 1562 O O . TRP A 1 196 ? -14.660 1.135 1.484 1.00 92.69 196 TRP A O 1
ATOM 1572 N N . VAL A 1 197 ? -14.619 -0.648 2.842 1.00 90.69 197 VAL A N 1
ATOM 1573 C CA . VAL A 1 197 ? -14.491 -1.649 1.769 1.00 90.69 197 VAL A CA 1
ATOM 1574 C C . VAL A 1 197 ? -15.714 -1.687 0.841 1.00 90.69 197 VAL A C 1
ATOM 1576 O O . VAL A 1 197 ? -15.634 -2.224 -0.262 1.00 90.69 197 VAL A O 1
ATOM 1579 N N . ARG A 1 198 ? -16.854 -1.131 1.265 1.00 87.62 198 ARG A N 1
ATOM 1580 C CA . ARG A 1 198 ? -18.104 -1.101 0.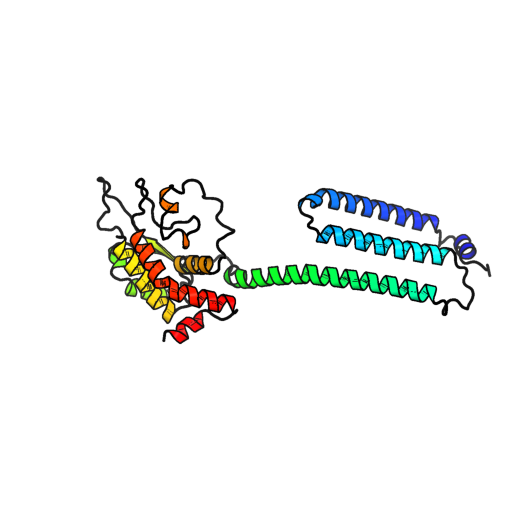486 1.00 87.62 198 ARG A CA 1
ATOM 1581 C C . ARG A 1 198 ? -18.365 0.244 -0.179 1.00 87.62 198 ARG A C 1
ATOM 1583 O O . ARG A 1 198 ? -18.996 0.283 -1.239 1.00 87.62 198 ARG A O 1
ATOM 1590 N N . GLU A 1 199 ? -17.909 1.332 0.435 1.00 86.69 199 GLU A N 1
ATOM 1591 C CA . GLU A 1 199 ? -18.288 2.695 0.043 1.00 86.69 199 GLU A CA 1
ATOM 1592 C C . GLU A 1 199 ? -17.126 3.516 -0.539 1.00 86.69 199 GLU A C 1
ATOM 1594 O O . GLU A 1 199 ? -17.352 4.267 -1.488 1.00 86.69 199 GLU A O 1
ATOM 1599 N N . ASP A 1 200 ? -15.883 3.309 -0.085 1.00 83.31 200 ASP A N 1
ATOM 1600 C CA . ASP A 1 200 ? -14.823 4.320 -0.233 1.00 83.31 200 ASP A CA 1
ATOM 1601 C C . ASP A 1 200 ? -13.439 3.786 -0.633 1.00 83.31 200 ASP A C 1
ATOM 1603 O O . ASP A 1 200 ? -12.433 4.478 -0.436 1.00 83.31 200 ASP A O 1
ATOM 1607 N N . ILE A 1 201 ? -13.342 2.593 -1.237 1.00 77.69 201 ILE A N 1
ATOM 1608 C CA . ILE A 1 201 ? -12.053 2.126 -1.775 1.00 77.69 201 ILE A CA 1
ATOM 1609 C C . ILE A 1 201 ? -11.555 3.151 -2.813 1.00 77.69 201 ILE A C 1
ATOM 1611 O O . ILE A 1 201 ? -12.223 3.401 -3.815 1.00 77.69 201 ILE A O 1
ATOM 1615 N N . ASN A 1 202 ? -10.370 3.725 -2.564 1.00 75.31 202 ASN A N 1
ATOM 1616 C CA . ASN A 1 202 ? -9.720 4.834 -3.291 1.00 75.31 202 ASN A CA 1
ATOM 1617 C C . ASN A 1 202 ? -10.277 6.255 -3.067 1.00 75.31 202 ASN A C 1
ATOM 1619 O O . ASN A 1 202 ? -9.757 7.189 -3.676 1.00 75.31 202 ASN A O 1
ATOM 1623 N N . GLN A 1 203 ? -11.289 6.454 -2.218 1.00 81.25 203 GLN A N 1
ATOM 1624 C CA . GLN A 1 203 ? -11.749 7.803 -1.844 1.00 81.25 203 GLN A CA 1
ATOM 1625 C C . GLN A 1 203 ? -11.047 8.309 -0.581 1.00 81.25 203 GLN A C 1
ATOM 1627 O O . GLN A 1 203 ? -10.548 9.432 -0.554 1.00 81.25 203 GLN A O 1
ATOM 1632 N N . ILE A 1 204 ? -10.980 7.457 0.445 1.00 85.94 204 ILE A N 1
ATOM 1633 C CA . ILE A 1 204 ? -10.316 7.746 1.717 1.00 85.94 204 ILE A CA 1
ATOM 1634 C C . ILE A 1 204 ? -9.262 6.668 1.953 1.00 85.94 204 ILE A C 1
ATOM 1636 O O . ILE A 1 204 ? -9.576 5.480 2.003 1.00 85.94 204 ILE A O 1
ATOM 1640 N N . SER A 1 205 ? -8.011 7.077 2.114 1.00 88.06 205 SER A N 1
ATOM 1641 C CA . SER A 1 205 ? -6.880 6.213 2.441 1.00 88.06 205 SER A CA 1
ATOM 1642 C C . SER A 1 205 ? -6.748 6.128 3.960 1.00 88.06 205 SER A C 1
ATOM 1644 O O . SER A 1 205 ? -6.528 7.137 4.633 1.00 88.06 205 SER A O 1
ATOM 1646 N N . ILE A 1 206 ? -6.906 4.932 4.526 1.00 89.56 206 ILE A N 1
ATOM 1647 C CA . ILE A 1 206 ? -6.693 4.701 5.959 1.00 89.56 206 ILE A CA 1
ATOM 1648 C C . ILE A 1 206 ? -5.334 4.035 6.116 1.00 89.56 206 ILE A C 1
ATOM 1650 O O . ILE A 1 206 ? -5.156 2.879 5.730 1.00 89.56 206 ILE A O 1
ATOM 1654 N N . GLN A 1 207 ? -4.398 4.731 6.766 1.00 86.06 207 GLN A N 1
ATOM 1655 C CA . GLN A 1 207 ? -2.990 4.331 6.821 1.00 86.06 207 GLN A CA 1
ATOM 1656 C C . GLN A 1 207 ? -2.792 2.885 7.314 1.00 86.06 207 GLN A C 1
ATOM 1658 O O . GLN A 1 207 ? -1.948 2.159 6.790 1.00 86.06 207 GLN A O 1
ATOM 1663 N N . LEU A 1 208 ? -3.575 2.440 8.307 1.00 86.31 208 LEU A N 1
ATOM 1664 C CA . LEU A 1 208 ? -3.518 1.062 8.807 1.00 86.31 208 LEU A CA 1
ATOM 1665 C C . LEU A 1 208 ? -3.916 0.041 7.729 1.00 86.31 208 LEU A C 1
ATOM 1667 O O . LEU A 1 208 ? -3.273 -1.001 7.600 1.00 86.31 208 LEU A O 1
ATOM 1671 N N . PHE A 1 209 ? -4.960 0.326 6.951 1.00 90.12 209 PHE A N 1
ATOM 1672 C CA . PHE A 1 209 ? -5.468 -0.580 5.920 1.00 90.12 209 PHE A CA 1
ATOM 1673 C C . PHE A 1 209 ? -4.493 -0.647 4.747 1.00 90.12 209 PHE A C 1
ATOM 1675 O O . PHE A 1 209 ? -4.167 -1.742 4.290 1.00 90.12 209 PHE A O 1
ATOM 1682 N N . ASP A 1 210 ? -3.936 0.497 4.349 1.00 86.00 210 ASP A N 1
ATOM 1683 C CA . ASP A 1 210 ? -2.939 0.581 3.281 1.00 86.00 210 ASP A CA 1
ATOM 1684 C C . ASP A 1 210 ? -1.662 -0.176 3.648 1.00 86.00 210 ASP A C 1
ATOM 1686 O O . ASP A 1 210 ? -1.165 -0.984 2.861 1.00 86.00 210 ASP A O 1
ATOM 1690 N N . LYS A 1 211 ? -1.153 0.019 4.874 1.00 81.50 211 LYS A N 1
ATOM 1691 C CA . LYS A 1 211 ? -0.005 -0.737 5.402 1.00 81.50 211 LYS A CA 1
ATOM 1692 C C . LYS A 1 211 ? -0.280 -2.240 5.391 1.00 81.50 211 LYS A C 1
ATOM 1694 O O . LYS A 1 211 ? 0.554 -3.014 4.920 1.00 81.50 211 LYS A O 1
ATOM 1699 N N . THR A 1 212 ? -1.473 -2.641 5.832 1.00 82.50 212 THR A N 1
ATOM 1700 C CA . THR A 1 212 ? -1.903 -4.045 5.822 1.00 82.50 212 THR A CA 1
ATOM 1701 C C . THR A 1 212 ? -1.891 -4.607 4.400 1.00 82.50 212 THR A C 1
ATOM 1703 O O . THR A 1 212 ? -1.274 -5.641 4.146 1.00 82.50 212 THR A O 1
ATOM 1706 N N . LEU A 1 213 ? -2.513 -3.917 3.443 1.00 83.56 213 LEU A N 1
ATOM 1707 C CA . LEU A 1 213 ? -2.592 -4.367 2.055 1.00 83.56 213 LEU A CA 1
ATOM 1708 C C . LEU A 1 213 ? -1.208 -4.450 1.391 1.00 83.56 213 LEU A C 1
ATOM 1710 O O . LEU A 1 213 ? -0.901 -5.451 0.740 1.00 83.56 213 LEU A O 1
ATOM 1714 N N . ARG A 1 214 ? -0.333 -3.456 1.607 1.00 79.56 214 ARG A N 1
ATOM 1715 C CA . ARG A 1 214 ? 1.064 -3.474 1.126 1.00 79.56 214 ARG A CA 1
ATOM 1716 C C . ARG A 1 214 ? 1.812 -4.706 1.624 1.00 79.56 214 ARG A C 1
ATOM 1718 O O . ARG A 1 214 ? 2.552 -5.336 0.862 1.00 79.56 214 ARG A O 1
ATOM 1725 N N . GLN A 1 215 ? 1.590 -5.085 2.878 1.00 75.75 215 GLN A N 1
ATOM 1726 C CA . GLN A 1 215 ? 2.189 -6.284 3.436 1.00 75.75 215 GLN A CA 1
ATOM 1727 C C . GLN A 1 215 ? 1.634 -7.567 2.807 1.00 75.75 215 GLN A C 1
ATOM 1729 O O . GLN A 1 215 ? 2.415 -8.452 2.457 1.00 75.75 215 GLN A O 1
ATOM 1734 N N . TRP A 1 216 ? 0.322 -7.656 2.565 1.00 77.06 216 TRP A N 1
ATOM 1735 C CA . TRP A 1 216 ? -0.276 -8.771 1.816 1.00 77.06 216 TRP A CA 1
ATOM 1736 C C . TRP A 1 216 ? 0.266 -8.893 0.385 1.00 77.06 216 TRP A C 1
ATOM 1738 O O . TRP A 1 216 ? 0.394 -10.007 -0.134 1.00 77.06 216 TRP A O 1
ATOM 1748 N N . CYS A 1 217 ? 0.622 -7.773 -0.245 1.00 76.06 217 CYS A N 1
ATOM 1749 C CA . CYS A 1 217 ? 1.284 -7.734 -1.549 1.00 76.06 217 CYS A CA 1
ATOM 1750 C C . CYS A 1 217 ?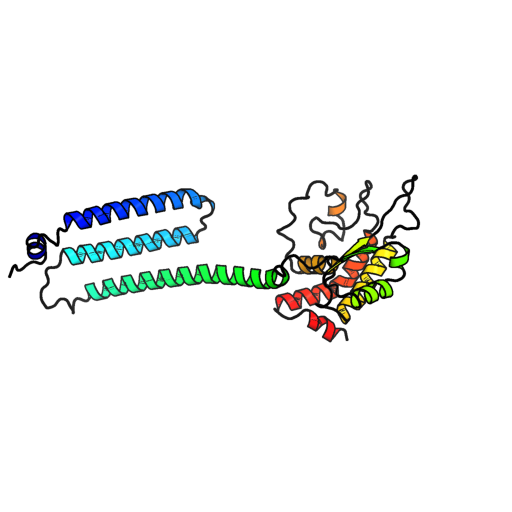 2.761 -8.168 -1.508 1.00 76.06 217 CYS A C 1
ATOM 1752 O O . CYS A 1 217 ? 3.370 -8.324 -2.565 1.00 76.06 217 CYS A O 1
ATOM 1754 N N . GLY A 1 218 ? 3.334 -8.412 -0.323 1.00 69.56 218 GLY A N 1
ATOM 1755 C CA . GLY A 1 218 ? 4.748 -8.754 -0.149 1.00 69.56 218 GLY A CA 1
ATOM 1756 C C . GLY A 1 218 ? 5.686 -7.556 -0.311 1.00 69.56 218 GLY A C 1
ATOM 1757 O O . GLY A 1 218 ? 6.884 -7.735 -0.508 1.00 69.56 218 GLY A O 1
ATOM 1758 N N . LEU A 1 219 ? 5.147 -6.336 -0.244 1.00 55.62 219 LEU A N 1
ATOM 1759 C CA . LEU A 1 219 ? 5.873 -5.113 -0.569 1.00 55.62 219 LEU A CA 1
ATOM 1760 C C . LEU A 1 219 ? 6.588 -4.468 0.631 1.00 55.62 219 LEU A C 1
ATOM 1762 O O . LEU A 1 219 ? 7.375 -3.543 0.467 1.00 55.62 219 LEU A O 1
ATOM 1766 N N . ALA A 1 220 ? 6.340 -4.965 1.844 1.00 50.22 220 ALA A N 1
ATOM 1767 C CA . ALA A 1 220 ? 6.880 -4.406 3.085 1.00 50.22 220 ALA A CA 1
ATOM 1768 C C . ALA A 1 220 ? 8.354 -4.780 3.366 1.00 50.22 220 ALA A C 1
ATOM 1770 O O . ALA A 1 220 ? 8.930 -4.331 4.349 1.00 50.22 220 ALA A O 1
ATOM 1771 N N . ALA A 1 221 ? 9.002 -5.593 2.526 1.00 45.00 221 ALA A N 1
ATOM 1772 C CA . ALA A 1 221 ? 10.278 -6.220 2.885 1.00 45.00 221 ALA A CA 1
ATOM 1773 C C . ALA A 1 221 ? 11.526 -5.311 2.817 1.00 45.00 221 ALA A C 1
ATOM 1775 O O . ALA A 1 221 ? 12.626 -5.789 3.116 1.00 45.00 221 ALA A O 1
ATOM 1776 N N . GLN A 1 222 ? 11.415 -4.033 2.423 1.00 41.38 222 GLN A N 1
ATOM 1777 C CA . GLN A 1 222 ? 12.613 -3.259 2.064 1.00 41.38 222 GLN A CA 1
ATOM 1778 C C . GLN A 1 222 ? 12.855 -1.934 2.801 1.00 41.38 222 GLN A C 1
ATOM 1780 O O . GLN A 1 222 ? 14.007 -1.503 2.794 1.00 41.38 222 GLN A O 1
ATOM 1785 N N . ILE A 1 223 ? 11.868 -1.302 3.454 1.00 43.50 223 ILE A N 1
ATOM 1786 C CA . ILE A 1 223 ? 12.035 0.102 3.897 1.00 43.50 223 ILE A CA 1
ATOM 1787 C C . ILE A 1 223 ? 12.245 0.293 5.413 1.00 43.50 223 ILE A C 1
ATOM 1789 O O . ILE A 1 223 ? 13.041 1.149 5.782 1.00 43.50 223 ILE A O 1
ATOM 1793 N N . GLU A 1 224 ? 11.710 -0.533 6.314 1.00 43.69 224 GLU A N 1
ATOM 1794 C CA . GLU A 1 224 ? 11.839 -0.274 7.767 1.00 43.69 224 GLU A CA 1
ATOM 1795 C C . GLU A 1 224 ? 12.776 -1.267 8.476 1.00 43.69 224 GLU A C 1
ATOM 1797 O O . GLU A 1 224 ? 12.421 -1.982 9.402 1.00 43.69 224 GLU A O 1
ATOM 1802 N N . ARG A 1 225 ? 14.044 -1.308 8.048 1.00 36.41 225 ARG A N 1
ATOM 1803 C CA . ARG A 1 225 ? 15.099 -2.093 8.727 1.00 36.41 225 ARG A CA 1
ATOM 1804 C C . ARG A 1 225 ? 15.796 -1.323 9.867 1.00 36.41 225 ARG A C 1
ATOM 1806 O O . ARG A 1 225 ? 16.781 -1.813 10.413 1.00 36.41 225 ARG A O 1
ATOM 1813 N N . GLN A 1 226 ? 15.335 -0.113 10.202 1.00 34.16 226 GLN A N 1
ATOM 1814 C CA . GLN A 1 226 ? 16.050 0.821 11.090 1.00 34.16 226 GLN A CA 1
ATOM 1815 C C . GLN A 1 226 ? 15.538 0.884 12.540 1.00 34.16 226 GLN A C 1
ATOM 1817 O O . GLN A 1 226 ? 16.186 1.519 13.366 1.00 34.16 226 GLN A O 1
ATOM 1822 N N . THR A 1 227 ? 14.484 0.145 12.901 1.00 35.62 227 THR A N 1
ATOM 1823 C CA . THR A 1 227 ? 13.971 0.080 14.289 1.00 35.62 227 THR A CA 1
ATOM 1824 C C . THR A 1 227 ? 13.956 -1.350 14.851 1.00 35.62 227 THR A C 1
ATOM 1826 O O . THR A 1 227 ? 13.129 -1.715 15.676 1.00 35.62 227 THR A O 1
ATOM 1829 N N . MET A 1 228 ? 14.906 -2.198 14.441 1.00 37.72 228 MET A N 1
ATOM 1830 C CA . MET A 1 228 ? 15.106 -3.547 14.999 1.00 37.72 228 MET A CA 1
ATOM 1831 C C . MET A 1 228 ? 15.994 -3.533 16.259 1.00 37.72 228 MET A C 1
ATOM 1833 O O . MET A 1 228 ? 17.062 -4.143 16.268 1.00 37.72 228 MET A O 1
ATOM 1837 N N . SER A 1 229 ? 15.584 -2.864 17.342 1.00 33.22 229 SER A N 1
ATOM 1838 C CA . SER A 1 229 ? 16.326 -2.958 18.618 1.00 33.22 229 SER A CA 1
ATOM 1839 C C . SER A 1 229 ? 15.525 -3.440 19.827 1.00 33.22 229 SER A C 1
ATOM 1841 O O . SER A 1 229 ? 16.088 -3.498 20.917 1.00 33.22 229 SER A O 1
ATOM 1843 N N . SER A 1 230 ? 14.260 -3.849 19.684 1.00 41.00 230 SER A N 1
ATOM 1844 C CA . SER A 1 230 ? 13.513 -4.410 20.827 1.00 41.00 230 SER A CA 1
ATOM 1845 C C . SER A 1 230 ? 12.360 -5.354 20.458 1.00 41.00 230 SER A C 1
ATOM 1847 O O . SER A 1 230 ? 11.318 -5.360 21.111 1.00 41.00 230 SER A O 1
ATOM 1849 N N . ILE A 1 231 ? 12.528 -6.221 19.449 1.00 47.94 231 ILE A N 1
ATOM 1850 C CA . ILE A 1 231 ? 11.590 -7.344 19.279 1.00 47.94 231 ILE A CA 1
ATOM 1851 C C . ILE A 1 231 ? 11.795 -8.308 20.453 1.00 47.94 231 ILE A C 1
ATOM 1853 O O . ILE A 1 231 ? 12.756 -9.075 20.499 1.00 47.94 231 ILE A O 1
ATOM 1857 N N . ASN A 1 232 ? 10.886 -8.240 21.425 1.00 46.19 232 ASN A N 1
ATOM 1858 C CA . ASN A 1 232 ? 10.837 -9.152 22.559 1.00 46.19 232 ASN A CA 1
ATOM 1859 C C . ASN A 1 232 ? 10.589 -10.584 22.039 1.00 46.19 232 ASN A C 1
ATOM 1861 O O . ASN A 1 232 ? 9.806 -10.792 21.107 1.00 46.19 232 ASN A O 1
ATOM 1865 N N . THR A 1 233 ? 11.229 -11.588 22.640 1.00 45.22 233 THR A N 1
ATOM 1866 C CA . THR A 1 233 ? 11.205 -13.006 22.216 1.00 45.22 233 THR A CA 1
ATOM 1867 C C . THR A 1 233 ? 9.788 -13.586 22.105 1.00 45.22 233 THR A C 1
ATOM 1869 O O . THR A 1 233 ? 9.566 -14.559 21.391 1.00 45.22 233 THR A O 1
ATOM 1872 N N . ARG A 1 234 ? 8.798 -12.960 22.756 1.00 47.56 234 ARG A N 1
ATOM 1873 C CA . ARG A 1 234 ? 7.375 -13.336 22.705 1.00 47.56 234 ARG A CA 1
ATOM 1874 C C . ARG A 1 234 ? 6.646 -12.974 21.406 1.00 47.56 234 ARG A C 1
ATOM 1876 O O . ARG A 1 234 ? 5.621 -13.584 21.121 1.00 47.56 234 ARG A O 1
ATOM 1883 N N . CYS A 1 235 ? 7.155 -12.046 20.595 1.00 53.12 235 CYS A N 1
ATOM 1884 C CA . CYS A 1 235 ? 6.539 -11.738 19.298 1.00 53.12 235 CYS A CA 1
ATOM 1885 C C . CYS A 1 235 ? 6.816 -12.822 18.241 1.00 53.12 235 CYS A C 1
ATOM 1887 O O . CYS A 1 235 ? 6.066 -12.919 17.277 1.00 53.12 235 CYS A O 1
ATOM 1889 N N . GLN A 1 236 ? 7.825 -13.678 18.443 1.00 52.25 236 GLN A N 1
ATOM 1890 C CA . GLN A 1 236 ? 8.162 -14.778 17.525 1.00 52.25 236 GLN A CA 1
ATOM 1891 C C . GLN A 1 236 ? 7.110 -15.900 17.516 1.00 52.25 236 GLN A C 1
ATOM 1893 O O . GLN A 1 236 ? 6.962 -16.599 16.519 1.00 52.25 236 GLN A O 1
ATOM 1898 N N . THR A 1 237 ? 6.365 -16.064 18.612 1.00 51.41 237 THR A N 1
ATOM 1899 C CA . THR A 1 237 ? 5.269 -17.039 18.753 1.00 51.41 237 THR A CA 1
ATOM 1900 C C . THR A 1 237 ? 3.884 -16.418 18.584 1.00 51.41 237 THR A C 1
ATOM 1902 O O . THR A 1 237 ? 2.875 -17.107 18.731 1.00 51.41 237 THR A O 1
ATOM 1905 N N . CYS A 1 238 ? 3.805 -15.126 18.264 1.00 60.94 238 CYS A N 1
ATOM 1906 C CA . CYS A 1 238 ? 2.532 -14.460 18.048 1.00 60.94 238 CYS A CA 1
ATOM 1907 C C . CYS A 1 238 ? 1.936 -14.897 16.706 1.00 60.94 238 CYS A C 1
ATOM 1909 O O . CYS A 1 238 ? 2.568 -14.763 15.661 1.00 60.94 238 CYS A O 1
ATOM 1911 N N . SER A 1 239 ? 0.680 -15.340 16.704 1.00 60.06 239 SER A N 1
ATOM 1912 C CA . SER A 1 239 ? -0.076 -15.633 15.478 1.00 60.06 239 SER A CA 1
ATOM 1913 C C . SER A 1 239 ? -0.200 -14.422 14.541 1.00 60.06 239 SER A C 1
ATOM 1915 O O . SER A 1 239 ? -0.456 -14.591 13.353 1.00 60.06 239 SER A O 1
ATOM 1917 N N . LEU A 1 240 ? 0.019 -13.203 15.054 1.00 60.97 240 LEU A N 1
ATOM 1918 C CA . LEU A 1 240 ? 0.084 -11.978 14.255 1.00 60.97 240 LEU A CA 1
ATOM 1919 C C . LEU A 1 240 ? 1.423 -11.766 13.542 1.00 60.97 240 LEU A C 1
ATOM 1921 O O . LEU A 1 240 ? 1.473 -10.957 12.625 1.00 60.97 240 LEU A O 1
ATOM 1925 N N . PHE A 1 241 ? 2.491 -12.477 13.914 1.00 60.00 241 PHE A N 1
ATOM 1926 C CA . PHE A 1 241 ? 3.818 -12.332 13.302 1.00 60.00 241 PHE A CA 1
ATOM 1927 C C . PHE A 1 241 ? 3.809 -12.679 11.809 1.00 60.00 241 PHE A C 1
ATOM 1929 O O . PHE A 1 241 ? 4.497 -12.047 11.013 1.00 60.00 241 PHE A O 1
ATOM 1936 N N . GLN A 1 242 ? 2.956 -13.622 11.394 1.00 60.34 242 GLN A N 1
ATOM 1937 C CA . GLN A 1 242 ? 2.732 -13.905 9.972 1.00 60.34 242 GLN A CA 1
ATOM 1938 C C . GLN A 1 242 ? 2.249 -12.661 9.203 1.00 60.34 242 GLN A C 1
ATOM 1940 O O . GLN A 1 242 ? 2.531 -12.521 8.015 1.00 60.34 242 GLN A O 1
ATOM 1945 N N . TYR A 1 243 ? 1.540 -11.761 9.887 1.00 59.62 243 TYR A N 1
ATOM 1946 C CA . TYR A 1 243 ? 1.029 -10.506 9.348 1.00 59.62 243 TYR A CA 1
ATOM 1947 C C . TYR A 1 243 ? 1.863 -9.295 9.744 1.00 59.62 243 TYR A C 1
ATOM 1949 O O . TYR A 1 243 ? 1.530 -8.214 9.299 1.00 59.62 243 TYR A O 1
ATOM 1957 N N . TYR A 1 244 ? 2.935 -9.432 10.528 1.00 59.66 244 TYR A N 1
ATOM 1958 C CA . TYR A 1 244 ? 3.828 -8.336 10.912 1.00 59.66 244 TYR A CA 1
ATOM 1959 C C . TYR A 1 244 ? 5.263 -8.850 10.992 1.00 59.66 244 TYR A C 1
ATOM 1961 O O . TYR A 1 244 ? 5.666 -9.469 11.973 1.00 59.66 244 TYR A O 1
ATOM 1969 N N . HIS A 1 245 ? 6.056 -8.552 9.963 1.00 54.12 245 HIS A N 1
ATOM 1970 C CA . HIS A 1 245 ? 7.477 -8.903 9.883 1.00 54.12 245 HIS A CA 1
ATOM 1971 C C . HIS A 1 245 ? 8.380 -8.011 10.764 1.00 54.12 245 HIS A C 1
ATOM 1973 O O . HIS A 1 245 ? 9.518 -7.745 10.393 1.00 54.12 245 HIS A O 1
ATOM 1979 N N . GLY A 1 246 ? 7.896 -7.554 11.926 1.00 48.91 246 GLY A N 1
ATOM 1980 C CA . GLY A 1 246 ? 8.684 -6.763 12.881 1.00 48.91 246 GLY A CA 1
ATOM 1981 C C . GLY A 1 246 ? 7.983 -5.536 13.470 1.00 48.91 246 GLY A C 1
ATOM 1982 O O . GLY A 1 246 ? 8.289 -5.183 14.604 1.00 48.91 246 GLY A O 1
ATOM 1983 N N . ASP A 1 247 ? 6.993 -4.959 12.783 1.00 53.03 247 ASP A N 1
ATOM 1984 C CA . ASP A 1 247 ? 6.428 -3.641 13.140 1.00 53.03 247 ASP A CA 1
ATOM 1985 C C . ASP A 1 247 ? 5.090 -3.730 13.888 1.00 53.03 247 ASP A C 1
ATOM 1987 O O . ASP A 1 247 ? 4.074 -3.194 13.451 1.00 53.03 247 ASP A O 1
ATOM 1991 N N . CYS A 1 248 ? 5.053 -4.456 15.009 1.00 57.50 248 CYS A N 1
ATOM 1992 C CA . CYS A 1 248 ? 3.811 -4.648 15.764 1.00 57.50 248 CYS A CA 1
ATOM 1993 C C . CYS A 1 248 ? 3.192 -3.291 16.185 1.00 57.50 248 CYS A C 1
ATOM 1995 O O . CYS A 1 248 ? 3.820 -2.557 16.947 1.00 57.50 248 CYS A O 1
ATOM 1997 N N . PRO A 1 249 ? 1.950 -2.962 15.772 1.00 56.09 249 PRO A N 1
ATOM 1998 C CA . PRO A 1 249 ? 1.299 -1.688 16.093 1.00 56.09 249 PRO A CA 1
ATOM 1999 C C . PRO A 1 249 ? 0.715 -1.671 17.512 1.00 56.09 249 PRO A C 1
ATOM 2001 O O . PRO A 1 249 ? 0.187 -0.656 17.968 1.00 56.09 249 PRO A O 1
ATOM 2004 N N . ALA A 1 250 ? 0.741 -2.811 18.210 1.00 56.81 250 ALA A N 1
ATOM 2005 C CA . ALA A 1 250 ? 0.264 -2.901 19.575 1.00 56.81 250 ALA A CA 1
ATOM 2006 C C . ALA A 1 250 ? 1.269 -2.214 20.506 1.00 56.81 250 ALA A C 1
ATOM 2008 O O . ALA A 1 250 ? 2.440 -2.586 20.531 1.00 56.81 250 ALA A O 1
ATOM 2009 N N . TYR A 1 251 ? 0.792 -1.251 21.299 1.00 55.41 251 TYR A N 1
ATOM 2010 C CA . TYR A 1 251 ? 1.554 -0.651 22.394 1.00 55.41 251 TYR A CA 1
ATOM 2011 C C . TYR A 1 251 ? 2.029 -1.763 23.332 1.00 55.41 251 TYR A C 1
ATOM 2013 O O . TYR A 1 251 ? 1.225 -2.334 24.072 1.00 55.41 251 TYR A O 1
ATOM 2021 N N . CYS A 1 252 ? 3.299 -2.150 23.212 1.00 53.50 252 CYS A N 1
ATOM 2022 C CA . CYS A 1 252 ? 3.876 -3.260 23.955 1.00 53.50 252 CYS A CA 1
ATOM 2023 C C . CYS A 1 252 ? 4.211 -2.789 25.369 1.00 53.50 252 CYS A C 1
ATOM 2025 O O . CYS A 1 252 ? 5.098 -1.961 25.546 1.00 53.50 252 CYS A O 1
ATOM 2027 N N . GLU A 1 253 ? 3.515 -3.323 26.372 1.00 53.41 253 GLU A N 1
ATOM 2028 C CA . GLU A 1 253 ? 3.894 -3.115 27.770 1.00 53.41 253 GLU A CA 1
ATOM 2029 C C . GLU A 1 253 ? 5.127 -3.954 28.135 1.00 53.41 253 GLU A C 1
ATOM 2031 O O . GLU A 1 253 ? 5.451 -4.939 27.460 1.00 53.41 253 GLU A O 1
ATOM 2036 N N . GLU A 1 254 ? 5.778 -3.612 29.251 1.00 47.44 254 GLU A N 1
ATOM 2037 C CA . GLU A 1 254 ? 6.970 -4.297 29.785 1.00 47.44 254 GLU A CA 1
ATOM 2038 C C . GLU A 1 254 ? 6.767 -5.817 29.964 1.00 47.44 254 GLU A C 1
ATOM 2040 O O . GLU A 1 254 ? 7.702 -6.607 29.835 1.00 47.44 254 GLU A O 1
ATOM 2045 N N . ASN A 1 255 ? 5.517 -6.255 30.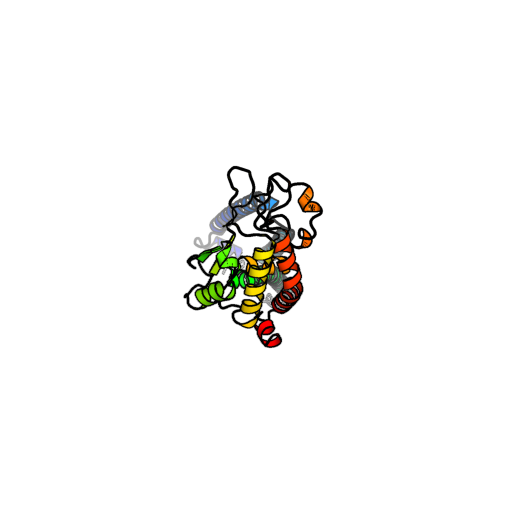141 1.00 48.47 255 ASN A N 1
ATOM 2046 C CA . ASN A 1 255 ? 5.122 -7.657 30.298 1.00 48.47 255 ASN A CA 1
ATOM 2047 C C . ASN A 1 255 ? 5.125 -8.462 28.977 1.00 48.47 255 ASN A C 1
ATOM 2049 O O . ASN A 1 255 ? 4.884 -9.679 28.968 1.00 48.47 255 ASN A O 1
ATOM 2053 N N . GLY A 1 256 ? 5.367 -7.806 27.838 1.00 49.94 256 GLY A N 1
ATOM 2054 C CA . GLY A 1 256 ? 5.413 -8.427 26.512 1.00 49.94 256 GLY A CA 1
ATOM 2055 C C . GLY A 1 256 ? 4.044 -8.814 25.939 1.00 49.94 256 GLY A C 1
ATOM 2056 O O . GLY A 1 256 ? 3.987 -9.561 24.963 1.00 49.94 256 GLY A O 1
ATOM 2057 N N . LYS A 1 257 ? 2.942 -8.334 26.529 1.00 56.50 257 LYS A N 1
ATOM 2058 C CA . LYS A 1 257 ? 1.600 -8.355 25.930 1.00 56.50 257 LYS A CA 1
ATOM 2059 C C . LYS A 1 257 ? 1.210 -6.917 25.628 1.00 56.50 257 LYS A C 1
ATOM 2061 O O . LYS A 1 257 ? 1.133 -6.105 26.540 1.00 56.50 257 LYS A O 1
ATOM 2066 N N . GLY A 1 258 ? 0.999 -6.598 24.355 1.00 65.62 258 GLY A N 1
ATOM 2067 C CA . GLY A 1 258 ? 0.506 -5.275 23.999 1.00 65.62 258 GLY A CA 1
ATOM 2068 C C . GLY A 1 258 ? -0.967 -5.127 24.364 1.00 65.62 258 GLY A C 1
ATOM 2069 O O . GLY A 1 258 ? -1.755 -6.024 24.053 1.00 65.62 258 GLY A O 1
ATOM 2070 N N . VAL A 1 259 ? -1.338 -4.002 24.980 1.00 71.94 259 VAL A N 1
ATOM 2071 C CA . VAL A 1 259 ? -2.701 -3.728 25.487 1.00 71.94 259 VAL A CA 1
ATOM 2072 C C . VAL A 1 259 ? -3.774 -3.974 24.424 1.00 71.94 259 VAL A C 1
ATOM 2074 O O . VAL A 1 259 ? -4.842 -4.504 24.710 1.00 71.94 259 VAL A O 1
ATOM 2077 N N . LEU A 1 260 ? -3.461 -3.654 23.167 1.00 80.69 260 LEU A N 1
ATOM 2078 C CA . LEU A 1 260 ? -4.392 -3.694 22.035 1.00 80.69 260 LEU A CA 1
ATOM 2079 C C . LEU A 1 260 ? -4.223 -4.926 21.128 1.00 80.69 260 LEU A C 1
ATOM 2081 O O . LEU A 1 260 ? -4.804 -4.986 20.045 1.00 80.69 260 LEU A O 1
ATOM 2085 N N . CYS A 1 261 ? -3.402 -5.903 21.528 1.00 76.88 261 CYS A N 1
ATOM 2086 C CA . CYS A 1 261 ? -3.023 -7.031 20.671 1.00 76.88 261 CYS A CA 1
ATOM 2087 C C . CYS A 1 261 ? -4.232 -7.870 20.216 1.00 76.88 261 CYS A C 1
ATOM 2089 O O . CYS A 1 261 ? -4.356 -8.175 19.030 1.00 76.88 261 CYS A O 1
ATOM 2091 N N . ALA A 1 262 ? -5.159 -8.186 21.129 1.00 81.31 262 ALA A N 1
ATOM 2092 C CA . ALA A 1 262 ? -6.362 -8.954 20.797 1.00 81.31 262 ALA A CA 1
ATOM 2093 C C . ALA A 1 262 ? -7.284 -8.202 19.818 1.00 81.31 262 ALA A C 1
ATOM 2095 O O . ALA A 1 262 ? -7.813 -8.809 18.887 1.00 81.31 262 ALA A O 1
ATOM 2096 N N . GLY A 1 263 ? -7.414 -6.879 19.966 1.00 85.50 263 GLY A N 1
ATOM 2097 C CA . GLY A 1 263 ? -8.158 -6.026 19.039 1.00 85.50 263 GLY A CA 1
ATOM 2098 C C . GLY A 1 263 ? -7.592 -6.049 17.623 1.00 85.50 263 GLY A C 1
ATOM 2099 O O . GLY A 1 263 ? -8.321 -6.298 16.663 1.00 85.50 263 GLY A O 1
ATOM 2100 N N . TYR A 1 264 ? -6.275 -5.869 17.493 1.00 84.12 264 TYR A N 1
ATOM 2101 C CA . TYR A 1 264 ? -5.595 -5.992 16.204 1.00 84.12 264 TYR A CA 1
ATOM 2102 C C . TYR A 1 264 ? -5.744 -7.400 15.617 1.00 84.12 264 TYR A C 1
ATOM 2104 O O . TYR A 1 264 ? -6.059 -7.538 14.438 1.00 84.12 264 TYR A O 1
ATOM 2112 N N . GLN A 1 265 ? -5.597 -8.453 16.427 1.00 81.94 265 GLN A N 1
ATOM 2113 C CA . GLN A 1 265 ? -5.793 -9.833 15.976 1.00 81.94 265 GLN A CA 1
ATOM 2114 C C . GLN A 1 265 ? -7.184 -10.072 15.391 1.00 81.94 265 GLN A C 1
ATOM 2116 O O . GLN A 1 265 ? -7.302 -10.677 14.323 1.00 81.94 265 GLN A O 1
ATOM 2121 N N . ALA A 1 266 ? -8.227 -9.582 16.061 1.00 87.38 266 ALA A N 1
ATOM 2122 C CA . ALA A 1 266 ? -9.593 -9.673 15.565 1.00 87.38 266 ALA A CA 1
ATOM 2123 C C . ALA A 1 266 ? -9.746 -8.953 14.216 1.00 87.38 266 ALA A C 1
ATOM 2125 O O . ALA A 1 266 ? -10.278 -9.536 13.270 1.00 87.38 266 ALA A O 1
ATOM 2126 N N . PHE A 1 267 ? -9.208 -7.735 14.101 1.00 90.62 267 PHE A N 1
ATOM 2127 C CA . PHE A 1 267 ? -9.208 -6.968 12.855 1.00 90.62 267 PHE A CA 1
ATOM 2128 C C . PHE A 1 267 ? -8.529 -7.722 11.701 1.00 90.62 267 PHE A C 1
ATOM 2130 O O . PHE A 1 267 ? -9.118 -7.869 10.630 1.00 90.62 267 PHE A O 1
ATOM 2137 N N . PHE A 1 268 ? -7.321 -8.254 11.896 1.00 85.06 268 PHE A N 1
ATOM 2138 C CA . PHE A 1 268 ? -6.604 -8.958 10.827 1.00 85.06 268 PHE A CA 1
ATOM 2139 C C . PHE A 1 268 ? -7.306 -10.239 10.395 1.00 85.06 268 PHE A C 1
ATOM 2141 O O . PHE A 1 268 ? -7.408 -10.508 9.200 1.00 85.06 268 PHE A O 1
ATOM 2148 N N . ASN A 1 269 ? -7.831 -11.011 11.347 1.00 86.69 269 ASN A N 1
ATOM 2149 C CA . ASN A 1 269 ? -8.572 -12.227 11.030 1.00 86.69 269 ASN A CA 1
ATOM 2150 C C . ASN A 1 269 ? -9.837 -11.922 10.213 1.00 86.69 269 ASN A C 1
ATOM 2152 O O . ASN A 1 269 ? -10.121 -12.630 9.248 1.00 86.69 269 ASN A O 1
ATOM 2156 N N . HIS A 1 270 ? -10.564 -10.858 10.567 1.00 91.31 270 HIS A N 1
ATOM 2157 C CA . HIS A 1 270 ? -11.775 -10.432 9.859 1.00 91.31 270 HIS A CA 1
ATOM 2158 C C . HIS A 1 270 ? -11.480 -9.889 8.455 1.00 91.31 270 HIS A C 1
ATOM 2160 O O . HIS A 1 270 ? -12.174 -10.202 7.487 1.00 91.31 270 HIS A O 1
ATOM 2166 N N . THR A 1 271 ? -10.416 -9.099 8.314 1.00 90.06 271 THR A N 1
ATOM 2167 C CA . THR A 1 271 ? -10.071 -8.442 7.044 1.00 90.06 271 THR A CA 1
ATOM 2168 C C . THR A 1 271 ? -9.268 -9.323 6.088 1.00 90.06 271 THR A C 1
ATOM 2170 O O . THR A 1 271 ? -9.297 -9.084 4.881 1.00 90.06 271 THR A O 1
ATOM 2173 N N . ALA A 1 272 ? -8.608 -10.381 6.571 1.00 87.31 272 ALA A N 1
ATOM 2174 C CA . ALA A 1 272 ? -7.803 -11.306 5.770 1.00 87.31 272 ALA A CA 1
ATOM 2175 C C . ALA A 1 272 ? -8.449 -11.791 4.451 1.00 87.31 272 ALA A C 1
ATOM 2177 O O . ALA A 1 272 ? -7.762 -11.744 3.425 1.00 87.31 272 ALA A O 1
ATOM 2178 N N . PRO A 1 273 ? -9.718 -12.257 4.403 1.00 89.06 273 PRO A N 1
ATOM 2179 C CA . PRO A 1 273 ? -10.337 -12.667 3.141 1.00 89.06 273 PRO A CA 1
ATOM 2180 C C . PRO A 1 273 ? -10.443 -11.509 2.139 1.00 89.06 273 PRO A C 1
ATOM 2182 O O . PRO A 1 273 ? -10.098 -11.687 0.972 1.00 89.06 273 PRO A O 1
ATOM 2185 N N . HIS A 1 274 ? -10.827 -10.317 2.596 1.00 89.19 274 HIS A N 1
ATOM 2186 C CA . HIS A 1 274 ? -10.934 -9.120 1.761 1.00 89.19 274 HIS A CA 1
ATOM 2187 C C . HIS A 1 274 ? -9.562 -8.677 1.240 1.00 89.19 274 HIS A C 1
ATOM 2189 O O . HIS A 1 274 ? -9.391 -8.463 0.041 1.00 89.19 274 HIS A O 1
ATOM 2195 N N . MET A 1 275 ? -8.555 -8.625 2.117 1.00 88.06 275 MET A N 1
ATOM 2196 C CA . MET A 1 275 ? -7.179 -8.266 1.755 1.00 88.06 275 MET A CA 1
ATOM 2197 C C . MET A 1 275 ? -6.575 -9.246 0.744 1.00 88.06 275 MET A C 1
ATOM 2199 O O . MET A 1 275 ? -5.855 -8.837 -0.167 1.00 88.06 275 MET A O 1
ATOM 2203 N N . ARG A 1 276 ? -6.898 -10.541 0.856 1.00 86.06 276 ARG A N 1
ATOM 2204 C CA . ARG A 1 276 ? -6.472 -11.563 -0.107 1.00 86.06 276 ARG A CA 1
ATOM 2205 C C . ARG A 1 276 ? -7.044 -11.302 -1.499 1.00 86.06 276 ARG A C 1
ATOM 2207 O O . ARG A 1 276 ? -6.292 -11.374 -2.467 1.00 86.06 276 ARG A O 1
ATOM 2214 N N . VAL A 1 277 ? -8.332 -10.970 -1.591 1.00 87.00 277 VAL A N 1
ATOM 2215 C CA . VAL A 1 277 ? -8.973 -10.641 -2.872 1.00 87.00 277 VAL A CA 1
ATOM 2216 C C . VAL A 1 277 ? -8.399 -9.346 -3.446 1.00 87.00 277 VAL A C 1
ATOM 2218 O O . VAL A 1 277 ? -8.004 -9.336 -4.608 1.00 87.00 277 VAL A O 1
ATOM 2221 N N . MET A 1 278 ? -8.251 -8.289 -2.637 1.00 85.12 278 MET A N 1
ATOM 2222 C CA . MET A 1 278 ? -7.628 -7.032 -3.082 1.00 85.12 278 MET A CA 1
ATOM 2223 C C . MET A 1 278 ? -6.210 -7.254 -3.616 1.00 85.12 278 MET A C 1
ATOM 2225 O O . MET A 1 278 ? -5.868 -6.758 -4.686 1.00 85.12 278 MET A O 1
ATOM 2229 N N . ARG A 1 279 ? -5.395 -8.057 -2.924 1.00 85.06 279 ARG A N 1
ATOM 2230 C CA . ARG A 1 279 ? -4.059 -8.451 -3.388 1.00 85.06 279 ARG A CA 1
ATOM 2231 C C . ARG A 1 279 ? -4.113 -9.159 -4.742 1.00 85.06 279 ARG A C 1
ATOM 2233 O O . ARG A 1 279 ? -3.284 -8.885 -5.606 1.00 85.06 279 ARG A O 1
ATOM 2240 N N . ASP A 1 280 ? -5.038 -10.099 -4.920 1.00 83.31 280 ASP A N 1
ATOM 2241 C CA . ASP A 1 280 ? -5.140 -10.876 -6.158 1.00 83.31 280 ASP A CA 1
ATOM 2242 C C . ASP A 1 280 ? -5.611 -10.008 -7.336 1.00 83.31 280 ASP A C 1
ATOM 2244 O O . ASP A 1 280 ? -5.083 -10.154 -8.440 1.00 83.31 280 ASP A O 1
ATOM 2248 N N . LEU A 1 281 ? -6.498 -9.038 -7.088 1.00 82.88 281 LEU A N 1
ATOM 2249 C CA . LEU A 1 281 ? -6.875 -8.002 -8.055 1.00 82.88 281 LEU A CA 1
ATOM 2250 C C . LEU A 1 281 ? -5.671 -7.137 -8.450 1.00 82.88 281 LEU A C 1
ATOM 2252 O O . LEU A 1 281 ? -5.380 -6.996 -9.639 1.00 82.88 281 LEU A O 1
ATOM 2256 N N . LEU A 1 282 ? -4.913 -6.643 -7.467 1.00 80.50 282 LEU A N 1
ATOM 2257 C CA . LEU A 1 282 ? -3.713 -5.839 -7.714 1.00 80.50 282 LEU A CA 1
ATOM 2258 C C . LEU A 1 282 ? -2.659 -6.608 -8.520 1.00 80.50 282 LEU A C 1
ATOM 2260 O O . LEU A 1 282 ? -2.094 -6.070 -9.470 1.00 80.50 282 LEU A O 1
ATOM 2264 N N . LYS A 1 283 ? -2.436 -7.895 -8.220 1.00 79.75 283 LYS A N 1
ATOM 2265 C CA . LYS A 1 283 ? -1.528 -8.755 -9.004 1.00 79.75 283 LYS A CA 1
ATOM 2266 C C . LYS A 1 283 ? -1.964 -8.892 -10.463 1.00 79.75 283 LYS A C 1
ATOM 2268 O O . LYS A 1 283 ? -1.119 -8.959 -11.354 1.00 79.75 283 LYS A O 1
ATOM 2273 N N . GLN A 1 284 ? -3.268 -8.908 -10.718 1.00 83.19 284 GLN A N 1
ATOM 2274 C CA . GLN A 1 284 ? -3.840 -8.952 -12.065 1.00 83.19 284 GLN A CA 1
ATOM 2275 C C . GLN A 1 284 ? -3.894 -7.576 -12.748 1.00 83.19 284 GLN A C 1
ATOM 2277 O O . GLN A 1 284 ? -4.431 -7.482 -13.846 1.00 83.19 284 GLN A O 1
ATOM 2282 N N . HIS A 1 285 ? -3.336 -6.524 -12.133 1.00 77.00 285 HIS A N 1
ATOM 2283 C CA . HIS A 1 285 ? -3.408 -5.140 -12.619 1.00 77.00 285 HIS A CA 1
ATOM 2284 C C . HIS A 1 285 ? -4.858 -4.635 -12.737 1.00 77.00 285 HIS A C 1
ATOM 2286 O O . HIS A 1 285 ? -5.181 -3.805 -13.586 1.00 77.00 285 HIS A O 1
ATOM 2292 N N . ARG A 1 286 ? -5.746 -5.155 -11.882 1.00 73.06 286 ARG A N 1
ATOM 2293 C CA . ARG A 1 286 ? -7.156 -4.768 -11.791 1.00 73.06 286 ARG A CA 1
ATOM 2294 C C . ARG A 1 286 ? -7.373 -3.865 -10.585 1.00 73.06 286 ARG A C 1
ATOM 2296 O O . ARG A 1 286 ? -6.661 -3.957 -9.584 1.00 73.06 286 ARG A O 1
ATOM 2303 N N . SER A 1 287 ? -8.364 -2.984 -10.685 1.00 78.94 287 SER A N 1
ATOM 2304 C CA . SER A 1 287 ? -8.662 -2.032 -9.615 1.00 78.94 287 SER A CA 1
ATOM 2305 C C . SER A 1 287 ? -9.267 -2.742 -8.395 1.00 78.94 287 SER A C 1
ATOM 2307 O O . SER A 1 287 ? -10.221 -3.506 -8.562 1.00 78.94 287 SER A O 1
ATOM 2309 N N . PRO A 1 288 ? -8.804 -2.447 -7.163 1.00 76.81 288 PRO A N 1
ATOM 2310 C CA . PRO A 1 288 ? -9.431 -2.932 -5.932 1.00 76.81 288 PRO A CA 1
ATOM 2311 C C . PRO A 1 288 ? -10.921 -2.578 -5.796 1.00 76.81 288 PRO A C 1
ATOM 2313 O O . PRO A 1 288 ? -11.633 -3.262 -5.067 1.00 76.81 288 PRO A O 1
ATOM 2316 N N . MET A 1 289 ? -11.422 -1.570 -6.526 1.00 77.50 289 MET A N 1
ATOM 2317 C CA . MET A 1 289 ? -12.849 -1.203 -6.544 1.00 77.50 289 MET A CA 1
ATOM 2318 C C . MET A 1 289 ? -13.759 -2.334 -7.035 1.00 77.50 289 MET A C 1
ATOM 2320 O O . MET A 1 289 ? -14.945 -2.356 -6.716 1.00 77.50 289 MET A O 1
ATOM 2324 N N . GLU A 1 290 ? -13.227 -3.296 -7.791 1.00 80.38 290 GLU A N 1
ATOM 2325 C CA . GLU A 1 290 ? -14.006 -4.470 -8.179 1.00 80.38 290 GLU A CA 1
ATOM 2326 C C . GLU A 1 290 ? -14.462 -5.288 -6.968 1.00 80.38 290 GLU A C 1
ATOM 2328 O O . GLU A 1 290 ? -15.541 -5.872 -7.011 1.00 80.38 290 GLU A O 1
ATOM 2333 N N . LEU A 1 291 ? -13.701 -5.276 -5.865 1.00 80.69 291 LEU A N 1
ATOM 2334 C CA . LEU A 1 291 ? -14.150 -5.879 -4.614 1.00 80.69 291 LEU A CA 1
ATOM 2335 C C . LEU A 1 291 ? -15.404 -5.172 -4.079 1.00 80.69 291 LEU A C 1
ATOM 2337 O O . LEU A 1 291 ? -16.326 -5.852 -3.645 1.00 80.69 291 LEU A O 1
ATOM 2341 N N . MET A 1 292 ? -15.489 -3.839 -4.169 1.00 80.50 292 MET A N 1
ATOM 2342 C CA . MET A 1 292 ? -16.708 -3.111 -3.775 1.00 80.50 292 MET A CA 1
ATOM 2343 C C . MET A 1 292 ? -17.907 -3.560 -4.606 1.00 80.50 292 MET A C 1
ATOM 2345 O O . MET A 1 292 ? -18.994 -3.753 -4.072 1.00 80.50 292 MET A O 1
ATOM 2349 N N . ALA A 1 293 ? -17.710 -3.738 -5.915 1.00 75.44 293 ALA A N 1
ATOM 2350 C CA . ALA A 1 293 ? -18.766 -4.186 -6.818 1.00 75.44 293 ALA A CA 1
ATOM 2351 C C . ALA A 1 293 ? -19.231 -5.620 -6.512 1.00 75.44 293 ALA A C 1
ATOM 2353 O O . ALA A 1 293 ? -20.390 -5.935 -6.748 1.00 75.44 293 ALA A O 1
ATOM 2354 N N . MET A 1 294 ? -18.353 -6.472 -5.974 1.00 78.25 294 MET A N 1
ATOM 2355 C CA . MET A 1 294 ? -18.696 -7.831 -5.532 1.00 78.25 294 MET A CA 1
ATOM 2356 C C . MET A 1 294 ? -19.398 -7.874 -4.166 1.00 78.25 294 MET A C 1
ATOM 2358 O O . MET A 1 294 ? -20.022 -8.883 -3.847 1.00 78.25 294 MET A O 1
ATOM 2362 N N . LEU A 1 295 ? -19.251 -6.829 -3.345 1.00 78.06 295 LEU A N 1
ATOM 2363 C CA . LEU A 1 295 ? -19.783 -6.754 -1.978 1.00 78.06 295 LEU A CA 1
ATOM 2364 C C . LEU A 1 295 ? -21.078 -5.930 -1.853 1.00 78.06 295 LEU A C 1
ATOM 2366 O O . LEU A 1 295 ? -21.655 -5.906 -0.763 1.00 78.06 295 LEU A O 1
ATOM 2370 N N . ARG A 1 296 ? -21.500 -5.239 -2.919 1.00 61.56 296 ARG A N 1
ATOM 2371 C CA . ARG A 1 296 ? -22.801 -4.554 -3.023 1.00 61.56 296 ARG A CA 1
ATOM 2372 C C . ARG A 1 296 ? -23.913 -5.530 -3.380 1.00 61.56 296 ARG A C 1
ATOM 2374 O O . ARG A 1 296 ? -25.010 -5.354 -2.811 1.00 61.56 296 ARG A O 1
#

Organism: Citrobacter freundii (NCBI:txid546)

Radius of gyration: 34.27 Å; chains: 1; bounding box: 76×37×101 Å

Sequence (296 aa):
MPDSRKSRRIADPGLQPERTSLAWFRTLLGYGALMALALKHNWHQAGFLFWVSIVVLAMVGIVLWRYTRSRNLMDVTHSDFSESRAVRDKFMISLAVLSLAILFAVTHVRQLIVFIGNFCMTGCENMDVSDDVLNVVIDHQKCLQPVEVYRGLQQGNVRLVQFIPLVKHDGSGHLTDESVTSEAWGRFLITIFDIWVREDINQISIQLFDKTLRQWCGLAAQIERQTMSSINTRCQTCSLFQYYHGDCPAYCEENGKGVLCAGYQAFFNHTAPHMRVMRDLLKQHRSPMELMAMLR

pLDDT: mean 71.38, std 15.29, range [33.22, 95.0]